Protein AF-A0A5B0RTU4-F1 (afdb_monomer)

pLDDT: mean 91.0, std 13.09, range [29.5, 98.81]

Radius of gyration: 16.54 Å; Cα contacts (8 Å, |Δi|>4): 493; chains: 1; bounding box: 49×39×42 Å

Mean predicted aligned error: 4.82 Å

Foldseek 3Di:
DPPPPPPQQQWAQAAFFAKDAQKDFDPVVCVVQVVQKDKDFQAALQSLGRTDRDDPPQGFFKKKFFFDLVCLQWQRDRGGMIMTGSDDDALQRMFGHALGMMMTGAPQQDHDGTSLAFARADRVFSAHFHAHSRRDTDGDDDPCVRRCHPVRVPDPPDDDDHHHDPWDGFDPLAHSHRASDDLPDWRNHPFGHPPGHPNDDDDTSVSGDGTPGGID

Organism: NCBI:txid56615

Solvent-accessible surface area (backbone atoms only — not comparable to full-atom values): 11807 Å² total; per-residue (Å²): 134,84,79,77,79,73,70,81,54,63,26,38,32,28,56,20,38,1,19,37,77,27,22,38,63,36,73,65,57,53,62,74,46,43,88,59,39,53,74,42,69,85,35,32,52,25,51,51,23,38,31,36,74,53,51,86,94,49,48,55,36,27,33,43,33,41,52,38,75,92,39,13,64,36,26,43,36,30,25,18,35,31,33,37,21,56,58,75,81,55,69,85,41,33,34,49,34,56,54,42,24,28,29,33,15,29,89,64,35,35,65,49,82,35,41,58,44,52,65,34,34,37,66,89,40,22,20,23,20,41,51,45,59,77,52,47,77,43,80,42,86,73,68,70,88,74,52,42,69,64,56,71,77,73,44,89,91,68,76,81,76,86,47,71,73,90,69,54,75,81,81,78,77,46,64,52,50,63,61,11,34,57,76,95,47,61,44,42,44,64,34,40,47,91,90,36,48,78,78,54,74,64,72,60,43,87,50,58,74,79,65,66,65,52,69,84

Structure (mmCIF, N/CA/C/O backbone):
data_AF-A0A5B0RTU4-F1
#
_entry.id   AF-A0A5B0RTU4-F1
#
loop_
_atom_site.group_PDB
_atom_site.id
_atom_site.type_symbol
_atom_site.label_atom_id
_atom_site.label_alt_id
_atom_site.label_comp_id
_atom_site.label_asym_id
_atom_site.label_entity_id
_atom_site.label_seq_id
_atom_site.pdbx_PDB_ins_code
_atom_site.Cartn_x
_atom_site.Cartn_y
_atom_site.Cartn_z
_atom_site.occupancy
_atom_site.B_iso_or_equiv
_atom_site.auth_seq_id
_atom_site.auth_comp_id
_atom_site.auth_asym_id
_atom_site.auth_atom_id
_atom_site.pdbx_PDB_model_num
ATOM 1 N N . MET A 1 1 ? 28.694 -10.909 0.695 1.00 33.28 1 MET A N 1
ATOM 2 C CA . MET A 1 1 ? 27.542 -11.803 0.925 1.00 33.28 1 MET A CA 1
ATOM 3 C C . MET A 1 1 ? 26.869 -11.335 2.202 1.00 33.28 1 MET A C 1
ATOM 5 O O . MET A 1 1 ? 27.297 -11.717 3.282 1.00 33.28 1 MET A O 1
ATOM 9 N N . ILE A 1 2 ? 25.941 -10.383 2.090 1.00 30.36 2 ILE A N 1
ATOM 10 C CA . ILE A 1 2 ? 25.173 -9.908 3.243 1.00 30.36 2 ILE A CA 1
ATOM 11 C C . ILE A 1 2 ? 24.081 -10.951 3.452 1.00 30.36 2 ILE A C 1
ATOM 13 O O . ILE A 1 2 ? 23.181 -11.085 2.629 1.00 30.36 2 ILE A O 1
ATOM 17 N N . LEU A 1 3 ? 24.239 -11.754 4.499 1.00 31.81 3 LEU A N 1
ATOM 18 C CA . LEU A 1 3 ? 23.191 -12.635 4.985 1.00 31.81 3 LEU A CA 1
ATOM 19 C C . LEU A 1 3 ? 22.103 -11.717 5.562 1.00 31.81 3 LEU A C 1
ATOM 21 O O . LEU A 1 3 ? 22.268 -11.164 6.648 1.00 31.81 3 LEU A O 1
ATOM 25 N N . LEU A 1 4 ? 21.030 -11.492 4.804 1.00 37.47 4 LEU A N 1
ATOM 26 C CA . LEU A 1 4 ? 19.795 -10.940 5.347 1.00 37.47 4 LEU A CA 1
ATOM 27 C C . LEU A 1 4 ? 19.262 -11.987 6.327 1.00 37.47 4 LEU A C 1
ATOM 29 O O . LEU A 1 4 ? 18.758 -13.030 5.918 1.00 37.47 4 LEU A O 1
ATOM 33 N N . CYS A 1 5 ? 19.448 -11.755 7.625 1.00 29.50 5 CYS A N 1
ATOM 34 C CA . CYS A 1 5 ? 18.727 -12.499 8.647 1.00 29.50 5 CYS A CA 1
ATOM 35 C C . CYS A 1 5 ? 17.240 -12.173 8.481 1.00 29.50 5 CYS A C 1
ATOM 37 O O . CYS A 1 5 ? 16.763 -11.164 8.998 1.00 29.50 5 CYS A O 1
ATOM 39 N N . SER A 1 6 ? 16.525 -13.013 7.734 1.00 34.06 6 SER A N 1
ATOM 40 C CA . SER A 1 6 ? 15.070 -13.033 7.698 1.00 34.06 6 SER A CA 1
ATOM 41 C C . SER A 1 6 ? 14.582 -13.368 9.104 1.00 34.06 6 SER A C 1
ATOM 43 O O . SER A 1 6 ? 14.481 -14.533 9.483 1.00 34.06 6 SER A O 1
ATOM 45 N N . ASN A 1 7 ? 14.287 -12.347 9.911 1.00 34.66 7 ASN A N 1
ATOM 46 C CA . ASN A 1 7 ? 13.232 -12.521 10.899 1.00 34.66 7 ASN A CA 1
ATOM 47 C C . ASN A 1 7 ? 12.037 -13.048 10.102 1.00 34.66 7 ASN A C 1
ATOM 49 O O . ASN A 1 7 ? 11.672 -12.405 9.119 1.00 34.66 7 ASN A O 1
ATOM 53 N N . LEU A 1 8 ? 11.503 -14.223 10.450 1.00 40.31 8 LEU A N 1
ATOM 54 C CA . LEU A 1 8 ? 10.256 -14.704 9.863 1.00 40.31 8 LEU A CA 1
ATOM 55 C C . LEU A 1 8 ? 9.196 -13.644 10.163 1.00 40.31 8 LEU A C 1
ATOM 57 O O . LEU A 1 8 ? 8.642 -13.586 11.261 1.00 40.31 8 LEU A O 1
ATOM 61 N N . VAL A 1 9 ? 8.982 -12.750 9.205 1.00 49.69 9 VAL A N 1
ATOM 62 C CA . VAL A 1 9 ? 7.799 -11.919 9.165 1.00 49.69 9 VAL A CA 1
ATOM 63 C C . VAL A 1 9 ? 6.698 -12.914 8.863 1.00 49.69 9 VAL A C 1
ATOM 65 O O . VAL A 1 9 ? 6.652 -13.487 7.781 1.00 49.69 9 VAL A O 1
ATOM 68 N N . ILE A 1 10 ? 5.873 -13.202 9.865 1.00 61.81 10 ILE A N 1
ATOM 69 C CA . ILE A 1 10 ? 4.627 -13.918 9.628 1.00 61.81 10 ILE A CA 1
ATOM 70 C C . ILE A 1 10 ? 3.762 -12.926 8.855 1.00 61.81 10 ILE A C 1
ATOM 72 O O . ILE A 1 10 ? 3.198 -12.004 9.442 1.00 61.81 10 ILE A O 1
ATOM 76 N N . ALA A 1 11 ? 3.785 -13.055 7.536 1.00 74.50 11 ALA A N 1
ATOM 77 C CA . ALA A 1 11 ? 2.952 -12.317 6.614 1.00 74.50 11 ALA A CA 1
ATOM 78 C C . ALA A 1 11 ? 1.985 -13.325 6.002 1.00 74.50 11 ALA A C 1
ATOM 80 O O . ALA A 1 11 ? 2.425 -14.301 5.402 1.00 74.50 11 ALA A O 1
ATOM 81 N N . ASN A 1 12 ? 0.684 -13.128 6.198 1.00 87.44 12 ASN A N 1
ATOM 82 C CA . ASN A 1 12 ? -0.325 -13.955 5.548 1.00 87.44 12 ASN A CA 1
ATOM 83 C C . ASN A 1 12 ? -0.765 -13.262 4.268 1.00 87.44 12 ASN A C 1
ATOM 85 O O . ASN A 1 12 ? -1.066 -12.068 4.289 1.00 87.44 12 ASN A O 1
ATOM 89 N N . TRP A 1 13 ? -0.830 -14.017 3.172 1.00 92.38 13 TRP A N 1
ATOM 90 C CA . TRP A 1 13 ? -1.350 -13.517 1.906 1.00 92.38 13 TRP A CA 1
ATOM 91 C C . TRP A 1 13 ? -2.872 -13.371 1.986 1.00 92.38 13 TRP A C 1
ATOM 93 O O . TRP A 1 13 ? -3.633 -14.274 1.637 1.00 92.38 13 TRP A O 1
ATOM 103 N N . ASP A 1 14 ? -3.293 -12.234 2.524 1.00 92.94 14 ASP A N 1
ATOM 104 C CA . ASP A 1 14 ? -4.675 -11.820 2.736 1.00 92.94 14 ASP A CA 1
ATOM 105 C C . ASP A 1 14 ? -4.772 -10.357 2.277 1.00 92.94 14 ASP A C 1
ATOM 107 O O . ASP A 1 14 ? -4.478 -9.444 3.057 1.00 92.94 14 ASP A O 1
ATOM 111 N N . PRO A 1 15 ? -5.077 -10.118 0.990 1.00 95.44 15 PRO A N 1
ATOM 112 C CA . PRO A 1 15 ? -5.084 -8.778 0.425 1.00 95.44 15 PRO A CA 1
ATOM 113 C C . PRO A 1 15 ? -6.104 -7.848 1.076 1.00 95.44 15 PRO A C 1
ATOM 115 O O . PRO A 1 15 ? -7.232 -8.237 1.391 1.00 95.44 15 PRO A O 1
ATOM 118 N N . ALA A 1 16 ? -5.735 -6.574 1.190 1.00 97.31 16 ALA A N 1
ATOM 119 C CA . ALA A 1 16 ? -6.625 -5.524 1.639 1.00 97.31 16 ALA A CA 1
ATOM 120 C C . ALA A 1 16 ? -7.889 -5.486 0.773 1.00 97.31 16 ALA A C 1
ATOM 122 O O . ALA A 1 16 ? -7.873 -5.503 -0.461 1.00 97.31 16 ALA A O 1
ATOM 123 N N . THR A 1 17 ? -9.021 -5.415 1.457 1.00 97.06 17 THR A N 1
ATOM 124 C CA . THR A 1 17 ? -10.344 -5.343 0.835 1.00 97.06 17 THR A CA 1
ATOM 125 C C . THR A 1 17 ? -10.702 -3.937 0.367 1.00 97.06 17 THR A C 1
ATOM 127 O O . THR A 1 17 ? -11.588 -3.792 -0.480 1.00 97.06 17 THR A O 1
ATOM 130 N N . GLY A 1 18 ? -10.015 -2.921 0.895 1.00 96.94 18 GLY A N 1
ATOM 131 C CA . GLY A 1 18 ? -10.135 -1.547 0.446 1.00 96.94 18 GLY A CA 1
ATOM 132 C C . GLY A 1 18 ? -8.873 -0.722 0.682 1.00 96.94 18 GLY A C 1
ATOM 133 O O . GLY A 1 18 ? -8.002 -1.101 1.465 1.00 96.94 18 GLY A O 1
ATOM 134 N N . HIS A 1 19 ? -8.783 0.419 0.006 1.00 97.69 19 HIS A N 1
ATOM 135 C CA . HIS A 1 19 ? -7.640 1.329 0.062 1.00 97.69 19 HIS A CA 1
ATOM 136 C C . HIS A 1 19 ? -8.070 2.796 0.021 1.00 97.69 19 HIS A C 1
ATOM 138 O O . HIS A 1 19 ? -9.144 3.142 -0.472 1.00 97.69 19 HIS A O 1
ATOM 144 N N . LEU A 1 20 ? -7.187 3.665 0.500 1.00 96.56 20 LEU A N 1
ATOM 145 C CA . LEU A 1 20 ? -7.191 5.099 0.253 1.00 96.56 20 LEU A CA 1
ATOM 146 C C . LEU A 1 20 ? -5.760 5.543 -0.023 1.00 96.56 20 LEU A C 1
ATOM 148 O O . LEU A 1 20 ? -4.914 5.549 0.871 1.00 96.56 20 LEU A O 1
ATOM 152 N N . HIS A 1 21 ? -5.479 5.903 -1.270 1.00 96.75 21 HIS A N 1
ATOM 153 C CA . HIS A 1 21 ? -4.205 6.525 -1.612 1.00 96.75 21 HIS A CA 1
ATOM 154 C C . HIS A 1 21 ? -4.158 7.948 -1.102 1.00 96.75 21 HIS A C 1
ATOM 156 O O . HIS A 1 21 ? -5.182 8.619 -1.139 1.00 96.75 21 HIS A O 1
ATOM 162 N N . ASP A 1 22 ? -2.971 8.417 -0.716 1.00 97.25 22 ASP A N 1
ATOM 163 C CA . ASP A 1 22 ? -2.733 9.826 -0.418 1.00 97.25 22 ASP A CA 1
ATOM 164 C C . ASP A 1 22 ? -3.499 10.305 0.822 1.00 97.25 22 ASP A C 1
ATOM 166 O O . ASP A 1 22 ? -3.769 11.494 0.974 1.00 97.25 22 ASP A O 1
ATOM 170 N N . TYR A 1 23 ? -3.841 9.371 1.715 1.00 97.50 23 TYR A N 1
ATOM 171 C CA . TYR A 1 23 ? -4.469 9.627 3.005 1.00 97.50 23 TYR A CA 1
ATOM 172 C C . TYR A 1 23 ? -3.805 8.821 4.113 1.00 97.50 23 TYR A C 1
ATOM 174 O O . TYR A 1 23 ? -3.384 7.673 3.928 1.00 97.50 23 TYR A O 1
ATOM 182 N N . ARG A 1 24 ? -3.837 9.401 5.309 1.00 97.94 24 ARG A N 1
ATOM 183 C CA . ARG A 1 24 ? -3.489 8.765 6.582 1.00 97.94 24 ARG A CA 1
ATOM 184 C C . ARG A 1 24 ? -4.425 9.257 7.685 1.00 97.94 24 ARG A C 1
ATOM 186 O O . ARG A 1 24 ? -5.023 10.318 7.525 1.00 97.94 24 ARG A O 1
ATOM 193 N N . PRO A 1 25 ? -4.544 8.548 8.815 1.00 98.00 25 PRO A N 1
ATOM 194 C CA . PRO A 1 25 ? -5.123 9.129 10.015 1.00 98.00 25 PRO A CA 1
ATOM 195 C C . PRO A 1 25 ? -4.269 10.297 10.515 1.00 98.00 25 PRO A C 1
ATOM 197 O O . PRO A 1 25 ? -3.059 10.336 10.280 1.00 98.00 25 PRO A O 1
ATOM 200 N N . SER A 1 26 ? -4.876 11.204 11.274 1.00 97.19 26 SER A N 1
ATOM 201 C CA . SER A 1 26 ? -4.169 12.321 11.894 1.00 97.19 26 SER A CA 1
ATOM 202 C C . SER A 1 26 ? -2.992 11.846 12.748 1.00 97.19 26 SER A C 1
ATOM 204 O O . SER A 1 26 ? -2.995 10.756 13.333 1.00 97.19 26 SER A O 1
ATOM 206 N N . GLN A 1 27 ? -1.977 12.702 12.889 1.00 96.12 27 GLN A N 1
ATOM 207 C CA . GLN A 1 27 ? -0.823 12.385 13.733 1.00 96.12 27 GLN A CA 1
ATOM 208 C C . GLN A 1 27 ? -1.222 12.067 15.184 1.00 96.12 27 GLN A C 1
ATOM 210 O O . GLN A 1 27 ? -0.591 11.219 15.817 1.00 96.12 27 GLN A O 1
ATOM 215 N N . ASN A 1 28 ? -2.270 12.715 15.701 1.00 97.56 28 ASN A N 1
ATOM 216 C CA . ASN A 1 28 ? -2.805 12.430 17.031 1.00 97.56 28 ASN A CA 1
ATOM 217 C C . ASN A 1 28 ? -3.362 11.007 17.103 1.00 97.56 28 ASN A C 1
ATOM 219 O O . ASN A 1 28 ? -2.941 10.251 17.975 1.00 97.56 28 ASN A O 1
ATOM 223 N N . TRP A 1 29 ? -4.201 10.615 16.138 1.00 97.81 29 TRP A N 1
ATOM 224 C CA . TRP A 1 29 ? -4.743 9.259 16.064 1.00 97.81 29 TRP A CA 1
ATOM 225 C C . TRP A 1 29 ? -3.623 8.214 16.016 1.00 97.81 29 TRP A C 1
ATOM 227 O O . TRP A 1 29 ? -3.618 7.265 16.798 1.00 97.81 29 TRP A O 1
ATOM 237 N N . MET A 1 30 ? -2.616 8.416 15.158 1.00 97.31 30 MET A N 1
ATOM 238 C CA . MET A 1 30 ? -1.491 7.480 15.042 1.00 97.31 30 MET A CA 1
ATOM 239 C C . MET A 1 30 ? -0.659 7.383 16.326 1.00 97.31 30 MET A C 1
ATOM 241 O O . MET A 1 30 ? -0.154 6.307 16.642 1.00 97.31 30 M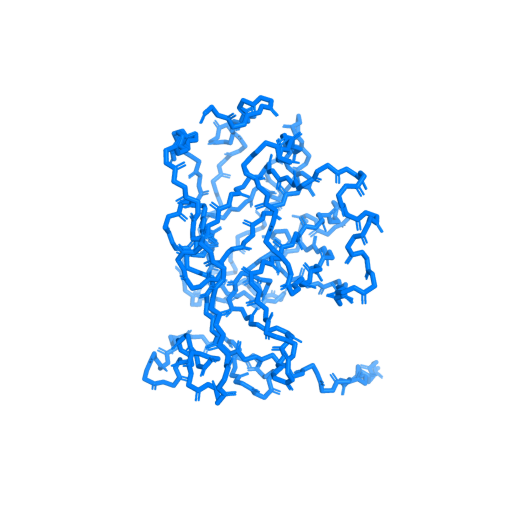ET A O 1
ATOM 245 N N . ASN A 1 31 ? -0.507 8.483 17.068 1.00 96.88 31 ASN A N 1
ATOM 246 C CA . ASN A 1 31 ? 0.199 8.479 18.348 1.00 96.88 31 ASN A CA 1
ATOM 247 C C . ASN A 1 31 ? -0.596 7.742 19.435 1.00 96.88 31 ASN A C 1
ATOM 249 O O . ASN A 1 31 ? -0.003 6.983 20.198 1.00 96.88 31 ASN A O 1
ATOM 253 N N . GLU A 1 32 ? -1.914 7.944 19.490 1.00 97.44 32 GLU A N 1
ATOM 254 C CA . GLU A 1 32 ? -2.814 7.287 20.447 1.00 97.44 32 GLU A CA 1
ATOM 255 C C . GLU A 1 32 ? -2.875 5.768 20.240 1.00 97.44 32 GLU A C 1
ATOM 257 O O . GLU A 1 32 ? -2.901 5.015 21.210 1.00 97.44 32 GLU A O 1
ATOM 262 N N . HIS A 1 33 ? -2.814 5.307 18.988 1.00 96.12 33 HIS A N 1
ATOM 263 C CA . HIS A 1 33 ? -2.927 3.886 18.633 1.00 96.12 33 HIS A CA 1
ATOM 264 C C . HIS A 1 33 ? -1.572 3.199 18.411 1.00 96.12 33 HIS A C 1
ATOM 266 O O . HIS A 1 33 ? -1.508 2.054 17.959 1.00 96.12 33 HIS A O 1
ATOM 272 N N . LYS A 1 34 ? -0.463 3.873 18.737 1.00 92.75 34 LYS A N 1
ATOM 273 C CA . LYS A 1 34 ? 0.895 3.366 18.502 1.00 92.75 34 LYS A CA 1
ATOM 274 C C . LYS A 1 34 ? 1.161 2.031 19.202 1.00 92.75 34 LYS A C 1
ATOM 276 O O . LYS A 1 34 ? 1.784 1.156 18.603 1.00 92.75 34 LYS A O 1
ATOM 281 N N . ASP A 1 35 ? 0.684 1.863 20.433 1.00 89.38 35 ASP A N 1
ATOM 282 C CA . ASP A 1 35 ? 0.916 0.650 21.232 1.00 89.38 35 ASP A CA 1
ATOM 283 C C . ASP A 1 35 ? 0.170 -0.578 20.677 1.00 89.38 35 ASP A C 1
ATOM 285 O O . ASP A 1 35 ? 0.618 -1.710 20.860 1.00 89.38 35 ASP A O 1
ATOM 289 N N . GLY A 1 36 ? -0.932 -0.353 19.951 1.00 86.75 36 GLY A N 1
ATOM 290 C CA . GLY A 1 36 ? -1.692 -1.376 19.223 1.00 86.75 36 GLY A CA 1
ATOM 291 C C . GLY A 1 36 ? -1.184 -1.633 17.800 1.00 86.75 36 GLY A C 1
ATOM 292 O O . GLY A 1 36 ? -1.805 -2.387 17.050 1.00 86.75 36 GLY A O 1
ATOM 293 N N . SER A 1 37 ? -0.064 -1.014 17.410 1.00 93.69 37 SER A N 1
ATOM 294 C CA . SER A 1 37 ? 0.469 -1.089 16.050 1.00 93.69 37 SER A CA 1
ATOM 295 C C . SER A 1 37 ? 1.770 -1.887 15.956 1.00 93.69 37 SER A C 1
ATOM 297 O O . SER A 1 37 ? 2.573 -1.929 16.892 1.00 93.69 37 SER A O 1
ATOM 299 N N . LYS A 1 38 ? 2.021 -2.501 14.795 1.00 96.19 38 LYS A N 1
ATOM 300 C CA . LYS A 1 38 ? 3.343 -3.041 14.437 1.00 96.19 38 LYS A CA 1
ATOM 301 C C . LYS A 1 38 ? 3.800 -2.482 13.104 1.00 96.19 38 LYS A C 1
ATOM 303 O O . LYS A 1 38 ? 3.093 -2.604 12.108 1.00 96.19 38 LYS A O 1
ATOM 308 N N . CYS A 1 39 ? 5.007 -1.926 13.092 1.00 96.06 39 CYS A N 1
ATOM 309 C CA . CYS A 1 39 ? 5.583 -1.285 11.918 1.00 96.06 39 CYS A CA 1
ATOM 310 C C . CYS A 1 39 ? 6.766 -2.070 11.344 1.00 96.06 39 CYS A C 1
ATOM 312 O O . CYS A 1 39 ? 7.624 -2.553 12.084 1.00 96.06 39 CYS A O 1
ATOM 314 N N . TYR A 1 40 ? 6.836 -2.122 10.017 1.00 95.19 40 TYR A N 1
ATOM 315 C CA . TYR A 1 40 ? 7.845 -2.825 9.227 1.00 95.19 40 TYR A CA 1
ATOM 316 C C . TYR A 1 40 ? 8.387 -1.869 8.168 1.00 95.19 40 TYR A C 1
ATOM 318 O O . TYR A 1 40 ? 7.609 -1.197 7.498 1.00 95.19 40 TYR A O 1
ATOM 326 N N . LYS A 1 41 ? 9.711 -1.775 8.044 1.00 96.56 41 LYS A N 1
ATOM 327 C CA . LYS A 1 41 ? 10.401 -0.842 7.138 1.00 96.56 41 LYS A CA 1
ATOM 328 C C . LYS A 1 41 ? 10.945 -1.560 5.909 1.00 96.56 41 LYS A C 1
ATOM 330 O O . LYS A 1 41 ? 11.134 -2.772 5.969 1.00 96.56 41 LYS A O 1
ATOM 335 N N . ALA A 1 42 ? 11.288 -0.788 4.878 1.00 95.88 42 ALA A N 1
ATOM 336 C CA . ALA A 1 42 ? 11.822 -1.284 3.608 1.00 95.88 42 ALA A CA 1
ATOM 337 C C . ALA A 1 42 ? 10.873 -2.289 2.930 1.00 95.88 42 ALA A C 1
ATOM 339 O O . ALA A 1 42 ? 11.300 -3.284 2.355 1.00 95.88 42 ALA A O 1
ATOM 340 N N . ILE A 1 43 ? 9.573 -2.017 3.048 1.00 95.81 43 ILE A N 1
ATOM 341 C CA . ILE A 1 43 ? 8.478 -2.825 2.512 1.00 95.81 43 ILE A CA 1
ATOM 342 C C . ILE A 1 43 ? 7.902 -2.100 1.295 1.00 95.81 43 ILE A C 1
ATOM 344 O O . ILE A 1 43 ? 7.792 -0.874 1.328 1.00 95.81 43 ILE A O 1
ATOM 348 N N . GLN A 1 44 ? 7.508 -2.827 0.248 1.00 98.06 44 GLN A N 1
ATOM 349 C CA . GLN A 1 44 ? 6.774 -2.230 -0.876 1.00 98.06 44 GLN A CA 1
ATOM 350 C C . GLN A 1 44 ? 5.358 -1.844 -0.454 1.00 98.06 44 GLN A C 1
ATOM 352 O O . GLN A 1 44 ? 4.714 -2.562 0.313 1.00 98.06 44 GLN A O 1
ATOM 357 N N . VAL A 1 45 ? 4.798 -0.787 -1.036 1.00 98.50 45 VAL A N 1
ATOM 358 C CA . VAL A 1 45 ? 3.383 -0.454 -0.820 1.00 98.50 45 VAL A CA 1
ATOM 359 C C . VAL A 1 45 ? 2.468 -1.624 -1.205 1.00 98.50 45 VAL A C 1
ATOM 361 O O . VAL A 1 45 ? 1.501 -1.914 -0.503 1.00 98.50 45 VAL A O 1
ATOM 364 N N . ALA A 1 46 ? 2.833 -2.363 -2.260 1.00 97.88 46 ALA A N 1
ATOM 365 C CA . ALA A 1 46 ? 2.154 -3.584 -2.675 1.00 97.88 46 ALA A CA 1
ATOM 366 C C . ALA A 1 46 ? 2.221 -4.662 -1.585 1.00 97.88 46 ALA A C 1
ATOM 368 O O . ALA A 1 46 ? 1.203 -5.238 -1.233 1.00 97.88 46 ALA A O 1
ATOM 369 N N . GLU A 1 47 ? 3.381 -4.892 -0.973 1.00 96.75 47 GLU A N 1
ATOM 370 C CA . GLU A 1 47 ? 3.520 -5.869 0.115 1.00 96.75 47 GLU A CA 1
ATOM 371 C C . GLU A 1 47 ? 2.749 -5.443 1.381 1.00 96.75 47 GLU A C 1
ATOM 373 O O . GLU A 1 47 ? 2.241 -6.285 2.117 1.00 96.75 47 GLU A O 1
ATOM 378 N N . CYS A 1 48 ? 2.610 -4.139 1.643 1.00 97.62 48 CYS A N 1
ATOM 379 C CA . CYS A 1 48 ? 1.753 -3.642 2.725 1.00 97.62 48 CYS A CA 1
ATOM 380 C C . CYS A 1 48 ? 0.263 -3.896 2.448 1.00 97.62 48 CYS A C 1
ATOM 382 O O . CYS A 1 48 ? -0.479 -4.246 3.360 1.00 97.62 48 CYS A O 1
ATOM 384 N N . ALA A 1 49 ? -0.166 -3.741 1.194 1.00 97.75 49 ALA A N 1
ATOM 385 C CA . ALA A 1 49 ? -1.555 -3.918 0.784 1.00 97.75 49 ALA A CA 1
ATOM 386 C C . ALA A 1 49 ? -1.960 -5.388 0.595 1.00 97.75 49 ALA A C 1
ATOM 388 O O . ALA A 1 49 ? -3.128 -5.720 0.759 1.00 97.75 49 ALA A O 1
ATOM 389 N N . GLN A 1 50 ? -1.033 -6.268 0.208 1.00 95.69 50 GLN A N 1
ATOM 390 C CA . GLN A 1 50 ? -1.340 -7.660 -0.146 1.00 95.69 50 GLN A CA 1
ATOM 391 C C . GLN A 1 50 ? -1.288 -8.620 1.051 1.00 95.69 50 GLN A C 1
ATOM 393 O O . GLN A 1 50 ? -1.850 -9.711 0.966 1.00 95.69 50 GLN A O 1
ATOM 398 N N . ASN A 1 51 ? -0.638 -8.222 2.152 1.00 94.44 51 ASN A N 1
ATOM 399 C CA . ASN A 1 51 ? -0.375 -9.107 3.284 1.00 94.44 51 ASN A CA 1
ATOM 400 C C . ASN A 1 51 ? -0.873 -8.530 4.617 1.00 94.44 51 ASN A C 1
ATOM 402 O O . ASN A 1 51 ? -0.724 -7.337 4.897 1.00 94.44 51 ASN A O 1
ATOM 406 N N . THR A 1 52 ? -1.367 -9.399 5.500 1.00 92.69 52 THR A N 1
ATOM 407 C CA . THR A 1 52 ? -1.555 -9.071 6.921 1.00 92.69 52 THR A CA 1
ATOM 408 C C . THR A 1 52 ? -0.311 -9.424 7.729 1.00 92.69 52 THR A C 1
ATOM 410 O O . THR A 1 52 ? 0.399 -10.381 7.426 1.00 92.69 52 THR A O 1
ATOM 413 N N . ARG A 1 53 ? -0.021 -8.625 8.763 1.00 89.88 53 ARG A N 1
ATOM 414 C CA . ARG A 1 53 ? 1.176 -8.752 9.624 1.00 89.88 53 ARG A CA 1
ATOM 415 C C . ARG A 1 53 ? 0.845 -8.938 11.101 1.00 89.88 53 ARG A C 1
ATOM 417 O O . ARG A 1 53 ? 1.737 -9.130 11.933 1.00 89.88 53 ARG A O 1
ATOM 424 N N . LEU A 1 54 ? -0.434 -8.830 11.441 1.00 91.06 54 LEU A N 1
ATOM 425 C CA . LEU A 1 54 ? -0.951 -9.155 12.761 1.00 91.06 54 LEU A CA 1
ATOM 426 C C . LEU A 1 54 ? -1.735 -10.468 12.690 1.00 91.06 54 LEU A C 1
ATOM 428 O O . LEU A 1 54 ? -2.125 -10.912 11.616 1.00 91.06 54 LEU A O 1
ATOM 432 N N . ALA A 1 55 ? -1.916 -11.103 13.842 1.00 85.81 55 ALA A N 1
ATOM 433 C CA . ALA A 1 55 ? -2.578 -12.394 13.973 1.00 85.81 55 ALA A CA 1
ATOM 434 C C . ALA A 1 55 ? -3.292 -12.466 15.326 1.00 85.81 55 ALA A C 1
ATOM 436 O O . ALA A 1 55 ? -2.976 -11.697 16.244 1.00 85.81 55 ALA A O 1
ATOM 437 N N . TYR A 1 56 ? -4.213 -13.423 15.476 1.00 84.69 56 TYR A N 1
ATOM 438 C CA . TYR A 1 56 ? -4.957 -13.637 16.722 1.00 84.69 56 TYR A CA 1
ATOM 439 C C . TYR A 1 56 ? -4.050 -13.624 17.971 1.00 84.69 56 TYR A C 1
ATOM 441 O O . TYR A 1 56 ? -2.997 -14.269 17.970 1.00 84.69 56 TYR A O 1
ATOM 449 N N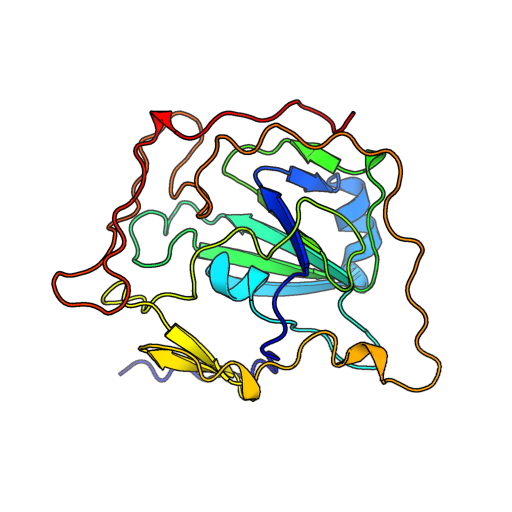 . PRO A 1 57 ? -4.450 -12.951 19.068 1.00 86.75 57 PRO A N 1
ATOM 450 C CA . PRO A 1 57 ? -5.729 -12.258 19.285 1.00 86.75 57 PRO A CA 1
ATOM 451 C C . PRO A 1 57 ? -5.806 -10.834 18.710 1.00 86.75 57 PRO A C 1
ATOM 453 O O . PRO A 1 57 ? -6.842 -10.189 18.824 1.00 86.75 57 PRO A O 1
ATOM 456 N N . ASN A 1 58 ? -4.734 -10.347 18.091 1.00 89.31 58 ASN A N 1
ATOM 457 C CA . ASN A 1 58 ? -4.595 -8.978 17.604 1.00 89.31 58 ASN A CA 1
ATOM 458 C C . ASN A 1 58 ? -4.811 -8.957 16.087 1.00 89.31 58 ASN A C 1
ATOM 460 O O . ASN A 1 58 ? -3.849 -8.990 15.329 1.00 89.31 58 ASN A O 1
ATOM 464 N N . VAL A 1 59 ? -6.065 -8.984 15.641 1.00 90.94 59 VAL A N 1
ATOM 465 C CA . VAL A 1 59 ? -6.400 -9.031 14.207 1.00 90.94 59 VAL A CA 1
ATOM 466 C C . VAL A 1 59 ? -6.126 -7.683 13.539 1.00 90.94 59 VAL A C 1
ATOM 468 O O . VAL A 1 59 ? -6.452 -6.639 14.100 1.00 90.94 59 VAL A O 1
ATOM 471 N N . GLN A 1 60 ? -5.538 -7.705 12.341 1.00 94.62 60 GLN A N 1
ATOM 472 C CA . GLN A 1 60 ? -5.292 -6.503 11.546 1.00 94.62 60 GLN A CA 1
ATOM 473 C C . GLN A 1 60 ? -6.591 -6.005 10.917 1.00 94.62 60 GLN A C 1
ATOM 475 O O . GLN A 1 60 ? -7.224 -6.716 10.147 1.00 94.62 60 GLN A O 1
ATOM 480 N N . LEU A 1 61 ? -6.960 -4.758 11.199 1.00 95.44 61 LEU A N 1
ATOM 481 C CA . LEU A 1 61 ? -8.130 -4.118 10.584 1.00 95.44 61 LEU A CA 1
ATOM 482 C C . LEU A 1 61 ? -7.728 -3.083 9.536 1.00 95.44 61 LEU A C 1
ATOM 484 O O . LEU A 1 61 ? -8.460 -2.819 8.580 1.00 95.44 61 LEU A O 1
ATOM 488 N N . PHE A 1 62 ? -6.557 -2.490 9.742 1.00 97.81 62 PHE A N 1
ATOM 489 C CA . PHE A 1 62 ? -6.112 -1.295 9.058 1.00 97.81 62 PHE A CA 1
ATOM 490 C C . PHE A 1 62 ? -4.585 -1.268 8.966 1.00 97.81 62 PHE A C 1
ATOM 492 O O . PHE A 1 62 ? -3.895 -1.797 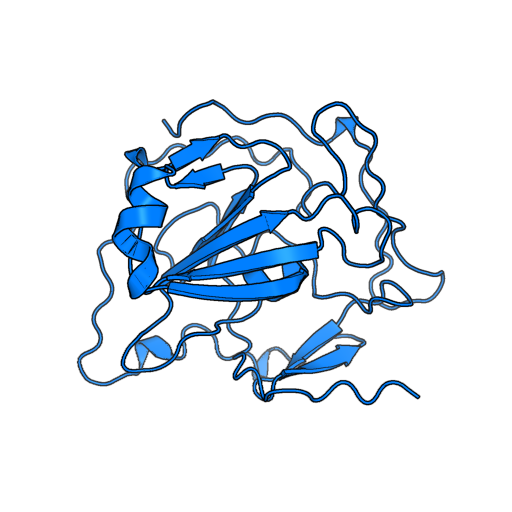9.842 1.00 97.81 62 PHE A O 1
ATOM 499 N N . ALA A 1 63 ? -4.050 -0.628 7.931 1.00 98.44 63 ALA A N 1
ATOM 500 C CA . ALA A 1 63 ? -2.634 -0.311 7.843 1.00 98.44 63 ALA A CA 1
ATOM 501 C C . ALA A 1 63 ? -2.403 1.072 7.231 1.00 98.44 63 ALA A C 1
ATOM 503 O O . ALA A 1 63 ? -3.115 1.479 6.314 1.00 98.44 63 ALA A O 1
ATOM 504 N N . THR A 1 64 ? -1.363 1.758 7.704 1.00 98.69 64 THR A N 1
ATOM 505 C CA . THR A 1 64 ? -0.777 2.917 7.023 1.00 98.69 64 THR A CA 1
ATOM 506 C C . THR A 1 64 ? 0.522 2.516 6.345 1.00 98.69 64 THR A C 1
ATOM 508 O O . THR A 1 64 ? 1.251 1.641 6.814 1.00 98.69 64 THR A O 1
ATOM 511 N N . PHE A 1 65 ? 0.832 3.191 5.249 1.00 98.81 65 PHE A N 1
ATOM 512 C CA . PHE A 1 65 ? 2.101 3.096 4.558 1.00 98.81 65 PHE A CA 1
ATOM 513 C C . PHE A 1 65 ? 2.695 4.489 4.428 1.00 98.81 65 PHE A C 1
ATOM 515 O O . PHE A 1 65 ? 2.116 5.320 3.743 1.00 98.81 65 PHE A O 1
ATOM 522 N N . ASN A 1 66 ? 3.822 4.734 5.092 1.00 98.69 66 ASN A N 1
ATOM 523 C CA . ASN A 1 66 ? 4.606 5.960 4.970 1.00 98.69 66 ASN A CA 1
ATOM 524 C C . ASN A 1 66 ? 5.712 5.747 3.936 1.00 98.69 66 ASN A C 1
ATOM 526 O O . ASN A 1 66 ? 6.558 4.872 4.140 1.00 98.69 66 ASN A O 1
ATOM 530 N N . VAL A 1 67 ? 5.714 6.532 2.867 1.00 98.75 67 VAL A N 1
ATOM 531 C CA . VAL A 1 67 ? 6.654 6.413 1.751 1.00 98.75 67 VAL A CA 1
ATOM 532 C C . VAL A 1 67 ? 8.053 6.891 2.156 1.00 98.75 67 VAL A C 1
ATOM 534 O O . VAL A 1 67 ? 8.226 7.932 2.788 1.00 98.75 67 VAL A O 1
ATOM 537 N N . ASP A 1 68 ? 9.071 6.124 1.771 1.00 98.44 68 ASP A N 1
ATOM 538 C CA . ASP A 1 68 ? 10.471 6.540 1.792 1.00 98.44 68 ASP A CA 1
ATOM 539 C C . ASP A 1 68 ? 10.902 6.939 0.376 1.00 98.44 68 ASP A C 1
ATOM 541 O O . ASP A 1 68 ? 11.257 6.104 -0.456 1.00 98.44 68 ASP A O 1
ATOM 545 N N . HIS A 1 69 ? 10.892 8.244 0.111 1.00 98.00 69 HIS A N 1
ATOM 546 C CA . HIS A 1 69 ? 11.245 8.794 -1.199 1.00 98.00 69 HIS A CA 1
ATOM 547 C C . HIS A 1 69 ? 12.718 8.601 -1.593 1.00 98.00 69 HIS A C 1
ATOM 549 O O . HIS A 1 69 ? 13.095 8.906 -2.724 1.00 98.00 69 HIS A O 1
ATOM 555 N N . SER A 1 70 ? 13.580 8.104 -0.695 1.00 97.69 70 SER A N 1
ATOM 556 C CA . SER A 1 70 ? 14.948 7.735 -1.083 1.00 97.69 70 SER A CA 1
ATOM 557 C C . SER A 1 70 ? 15.000 6.497 -1.987 1.00 97.69 70 SER A C 1
ATOM 559 O O . SER A 1 70 ? 15.997 6.310 -2.688 1.00 97.69 70 SER A O 1
ATOM 561 N N . ASP A 1 71 ? 13.905 5.731 -2.037 1.00 96.38 71 ASP A N 1
ATOM 562 C CA . ASP A 1 71 ? 13.784 4.474 -2.772 1.00 96.38 71 ASP A CA 1
ATOM 563 C C . ASP A 1 71 ? 12.811 4.551 -3.977 1.00 96.38 71 ASP A C 1
ATOM 565 O O . ASP A 1 71 ? 12.425 3.529 -4.551 1.00 96.38 71 ASP A O 1
ATOM 569 N N . ASP A 1 72 ? 12.412 5.755 -4.403 1.00 97.62 72 ASP A N 1
ATOM 570 C CA . ASP A 1 72 ? 11.424 5.952 -5.480 1.00 97.62 72 ASP A CA 1
ATOM 571 C C . ASP A 1 72 ? 11.868 5.417 -6.855 1.00 97.62 72 ASP A C 1
ATOM 573 O O . ASP A 1 72 ? 11.042 5.224 -7.742 1.00 97.62 72 ASP A O 1
ATOM 577 N N . ASN A 1 73 ? 13.163 5.170 -7.057 1.00 96.88 73 ASN A N 1
ATOM 578 C CA . ASN A 1 73 ? 13.715 4.668 -8.317 1.00 96.88 73 ASN A CA 1
ATOM 579 C C . ASN A 1 73 ? 13.957 3.147 -8.335 1.00 96.88 73 ASN A C 1
ATOM 581 O O . ASN A 1 73 ? 14.548 2.641 -9.293 1.00 96.88 73 ASN A O 1
ATOM 585 N N . TYR A 1 74 ? 13.540 2.412 -7.299 1.00 97.31 74 TYR A N 1
ATOM 586 C CA . TYR A 1 74 ? 13.633 0.950 -7.273 1.00 97.31 74 TYR A CA 1
ATOM 587 C C . TYR A 1 74 ? 12.408 0.286 -7.896 1.00 97.31 74 TYR A C 1
ATOM 589 O O . TYR A 1 74 ? 11.283 0.772 -7.809 1.00 97.31 74 TYR A O 1
ATOM 597 N N . HIS A 1 75 ? 12.607 -0.896 -8.479 1.00 97.69 75 HIS A N 1
ATOM 598 C CA . HIS A 1 75 ? 11.501 -1.707 -8.975 1.00 97.69 75 HIS A CA 1
ATOM 599 C C . HIS A 1 75 ? 10.534 -2.080 -7.841 1.00 97.69 75 HIS A C 1
ATOM 601 O O . HIS A 1 75 ? 10.962 -2.530 -6.775 1.00 97.69 75 HIS A O 1
ATOM 607 N N . GLY A 1 76 ? 9.231 -1.927 -8.083 1.00 96.88 76 GLY A N 1
ATOM 608 C CA . GLY A 1 76 ? 8.194 -2.203 -7.081 1.00 96.88 76 GLY A CA 1
ATOM 609 C C . GLY A 1 76 ? 7.954 -1.080 -6.076 1.00 96.88 76 GLY A C 1
ATOM 610 O O . GLY A 1 76 ? 7.220 -1.283 -5.111 1.00 96.88 76 GLY A O 1
ATOM 611 N N . CYS A 1 77 ? 8.565 0.087 -6.284 1.00 97.94 77 CYS A N 1
ATOM 612 C CA . CYS A 1 77 ? 8.273 1.286 -5.513 1.00 97.94 77 CYS A CA 1
ATOM 613 C C . CYS A 1 77 ? 6.763 1.625 -5.537 1.00 97.94 77 CYS A C 1
ATOM 615 O O . CYS A 1 77 ? 6.038 1.183 -6.436 1.00 97.94 77 CYS A O 1
ATOM 617 N N . PRO A 1 78 ? 6.266 2.448 -4.599 1.00 98.38 78 PRO A N 1
ATOM 618 C CA . PRO A 1 78 ? 6.981 3.009 -3.450 1.00 98.38 78 PRO A CA 1
ATOM 619 C C . PRO A 1 78 ? 7.434 1.974 -2.413 1.00 98.38 78 PRO A C 1
ATOM 621 O O . PRO A 1 78 ? 6.722 1.006 -2.135 1.00 98.38 78 PRO A O 1
ATOM 624 N N . TYR A 1 79 ? 8.601 2.215 -1.811 1.00 98.62 79 TYR A N 1
ATOM 625 C CA . TYR A 1 79 ? 9.058 1.538 -0.594 1.00 98.62 79 TYR A CA 1
ATOM 626 C C . TYR A 1 79 ? 8.840 2.442 0.613 1.00 98.62 79 TYR A C 1
ATOM 628 O O . TYR A 1 79 ? 8.685 3.654 0.478 1.00 98.62 79 TYR A O 1
ATOM 636 N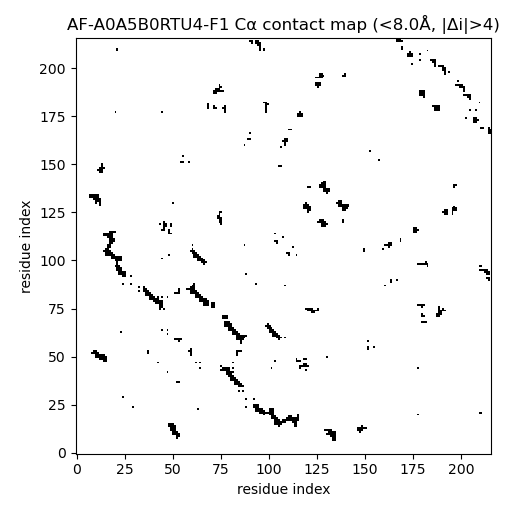 N . GLY A 1 80 ? 8.777 1.854 1.805 1.00 98.50 80 GLY A N 1
ATOM 637 C CA . GLY A 1 80 ? 8.499 2.640 2.993 1.00 98.50 80 GLY A CA 1
ATOM 638 C C . GLY A 1 80 ? 8.282 1.834 4.260 1.00 98.50 80 GLY A C 1
ATOM 639 O O . GLY A 1 80 ? 8.792 0.722 4.436 1.00 98.50 80 GLY A O 1
ATOM 640 N N . THR A 1 81 ? 7.538 2.445 5.179 1.00 98.44 81 THR A N 1
ATOM 641 C CA . THR A 1 81 ? 7.146 1.856 6.458 1.00 98.44 81 THR A CA 1
ATOM 642 C C . THR A 1 81 ? 5.665 1.502 6.445 1.00 98.44 81 THR A C 1
ATOM 644 O O . THR A 1 81 ? 4.822 2.391 6.408 1.00 98.44 81 THR A O 1
ATOM 647 N N . CYS A 1 82 ? 5.354 0.213 6.548 1.00 98.25 82 CYS A N 1
ATOM 648 C CA . CYS A 1 82 ? 4.000 -0.301 6.733 1.00 98.25 82 CYS A CA 1
ATOM 649 C C . CYS A 1 82 ? 3.717 -0.472 8.229 1.00 98.25 82 CYS A C 1
ATOM 651 O O . CYS A 1 82 ? 4.406 -1.255 8.886 1.00 98.25 82 CYS A O 1
ATOM 653 N N . CYS A 1 83 ? 2.726 0.227 8.773 1.00 98.00 83 CYS A N 1
ATOM 654 C CA . CYS A 1 83 ? 2.260 0.064 10.148 1.00 98.00 83 CYS A CA 1
ATOM 655 C C . CYS A 1 83 ? 0.866 -0.561 10.142 1.00 98.00 83 CYS A C 1
ATOM 657 O O . CYS A 1 83 ? -0.074 0.039 9.636 1.00 98.00 83 CYS A O 1
ATOM 659 N N . ALA A 1 84 ? 0.737 -1.760 10.707 1.00 97.62 84 ALA A N 1
ATOM 660 C CA . ALA A 1 84 ? -0.531 -2.461 10.862 1.00 97.62 84 ALA A CA 1
ATOM 661 C C . ALA A 1 84 ? -1.154 -2.160 12.228 1.00 97.62 84 ALA A C 1
ATOM 663 O O . ALA A 1 84 ? -0.432 -2.125 13.225 1.00 97.62 84 ALA A O 1
ATOM 664 N N . TYR A 1 85 ? -2.476 -2.002 12.273 1.00 97.25 85 TYR A N 1
ATOM 665 C CA . TYR A 1 85 ? -3.249 -1.619 13.454 1.00 97.25 85 TYR A CA 1
ATOM 666 C C . TYR A 1 85 ? -4.380 -2.615 13.725 1.00 97.25 85 TYR A C 1
ATOM 668 O O . TYR A 1 85 ? -5.001 -3.154 12.802 1.00 97.25 85 TYR A O 1
ATOM 676 N N . THR A 1 86 ? -4.670 -2.814 15.012 1.00 94.88 86 THR A N 1
ATOM 677 C CA . THR A 1 86 ? -5.844 -3.556 15.499 1.00 94.88 86 THR A CA 1
ATOM 678 C C . THR A 1 86 ? -7.105 -2.706 15.609 1.00 94.88 86 THR A C 1
ATOM 680 O O . THR A 1 86 ? -8.176 -3.236 15.891 1.00 94.88 86 THR A O 1
ATOM 683 N N . ASP A 1 87 ? -6.979 -1.399 15.391 1.00 95.50 87 ASP A N 1
ATOM 684 C CA . ASP A 1 87 ? -8.052 -0.417 15.486 1.00 95.50 87 ASP A CA 1
ATOM 685 C C . ASP A 1 87 ? -8.322 0.214 14.120 1.00 95.50 87 ASP A C 1
ATOM 687 O O . ASP A 1 87 ? -7.425 0.350 13.283 1.00 95.50 87 ASP A O 1
ATOM 691 N N . LEU A 1 88 ? -9.578 0.597 13.899 1.00 95.94 88 LEU A N 1
ATOM 692 C CA . LEU A 1 88 ? -10.039 1.223 12.665 1.00 95.94 88 LEU A CA 1
ATOM 693 C C . LEU A 1 88 ? -10.207 2.737 12.899 1.00 95.94 88 LEU A C 1
ATOM 695 O O . LEU A 1 88 ? -10.997 3.108 13.772 1.00 95.94 88 LEU A O 1
ATOM 699 N N . PRO A 1 89 ? -9.527 3.618 12.141 1.00 96.81 89 PRO A N 1
ATOM 700 C CA . PRO A 1 89 ? -9.797 5.055 12.196 1.00 96.81 89 PRO A CA 1
ATOM 701 C C . PRO A 1 89 ? -11.221 5.358 11.724 1.00 96.81 89 PRO A C 1
ATOM 703 O O . PRO A 1 89 ? -11.798 4.602 10.944 1.00 96.81 89 PRO A O 1
ATOM 706 N N . SER A 1 90 ? -11.803 6.469 12.165 1.00 95.56 90 SER A N 1
ATOM 707 C CA . SER A 1 90 ? -13.033 6.995 11.569 1.00 95.56 90 SER A CA 1
ATOM 708 C C . SER A 1 90 ? -12.721 7.761 10.274 1.00 95.56 90 SER A C 1
ATOM 710 O O . SER A 1 90 ? -11.598 8.242 10.104 1.00 95.56 90 SER A O 1
ATOM 712 N N . PRO A 1 91 ? -13.698 7.958 9.369 1.00 95.69 91 PRO A N 1
ATOM 713 C CA . PRO A 1 91 ? -13.491 8.791 8.182 1.00 95.69 91 PRO A CA 1
ATOM 714 C C . PRO A 1 91 ? -12.993 10.207 8.516 1.00 95.69 91 PRO A C 1
ATOM 716 O O . PRO A 1 91 ? -12.148 10.743 7.806 1.00 95.69 91 PRO A O 1
ATOM 719 N N . SER A 1 92 ? -13.465 10.791 9.625 1.00 94.69 92 SER A N 1
ATOM 720 C CA . SER A 1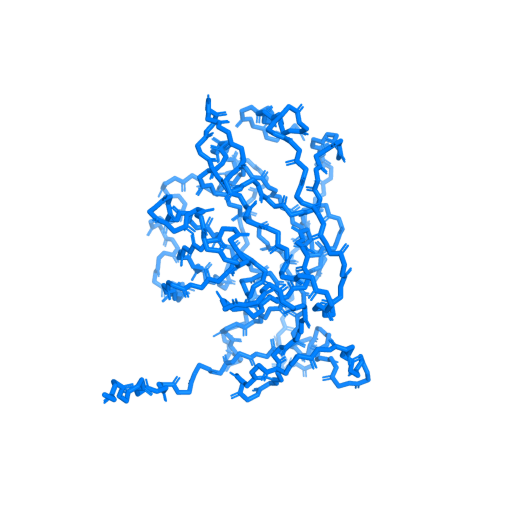 92 ? -13.053 12.122 10.093 1.00 94.69 92 SER A CA 1
ATOM 721 C C . SER A 1 92 ? -11.633 12.185 10.653 1.00 94.69 92 SER A C 1
ATOM 723 O O . SER A 1 92 ? -11.094 13.280 10.786 1.00 94.69 92 SER A O 1
ATOM 725 N N . ASP A 1 93 ? -11.024 11.041 10.975 1.00 96.00 93 ASP A N 1
ATOM 726 C CA . ASP A 1 93 ? -9.622 10.999 11.391 1.00 96.00 93 ASP A CA 1
ATOM 727 C C . ASP A 1 93 ? -8.673 11.121 10.198 1.00 96.00 93 ASP A C 1
ATOM 729 O O . ASP A 1 93 ? -7.486 11.364 10.405 1.00 96.00 93 ASP A O 1
ATOM 733 N N . MET A 1 94 ? -9.164 10.939 8.967 1.00 97.25 94 MET A N 1
ATOM 734 C CA . MET A 1 94 ? -8.332 10.902 7.770 1.00 97.25 94 MET A CA 1
ATOM 735 C C . MET A 1 94 ? -8.000 12.304 7.253 1.00 97.25 94 MET A C 1
ATOM 737 O O . MET A 1 94 ? -8.870 13.159 7.063 1.00 97.25 94 MET A O 1
ATOM 741 N N . GLU A 1 95 ? -6.727 12.505 6.942 1.00 96.94 95 GLU A N 1
ATOM 742 C CA . GLU A 1 95 ? -6.180 13.707 6.326 1.00 96.94 95 GLU A CA 1
ATOM 743 C C . GLU A 1 95 ? -5.402 13.347 5.062 1.00 96.94 95 GLU A C 1
ATOM 745 O O . GLU A 1 95 ? -4.760 12.293 4.988 1.00 96.94 95 GLU A O 1
ATOM 750 N N . ALA A 1 96 ? -5.493 14.213 4.053 1.00 96.56 96 ALA A N 1
ATOM 751 C CA . ALA A 1 96 ? -4.721 14.063 2.830 1.00 96.56 96 ALA A CA 1
ATOM 752 C C . ALA A 1 96 ? -3.226 14.264 3.100 1.00 96.56 96 ALA A C 1
ATOM 754 O O . ALA A 1 96 ? -2.825 15.245 3.726 1.00 96.56 96 ALA A O 1
ATOM 755 N N . ASP A 1 97 ? -2.409 13.374 2.552 1.00 97.19 97 ASP A N 1
ATOM 756 C CA . ASP A 1 97 ? -0.954 13.465 2.557 1.00 97.19 97 ASP A CA 1
ATOM 757 C C . ASP A 1 97 ? -0.414 12.912 1.230 1.00 97.19 97 ASP A C 1
ATOM 759 O O . ASP A 1 97 ? -0.012 11.751 1.101 1.00 97.19 97 ASP A O 1
ATOM 763 N N . PHE A 1 98 ? -0.525 13.760 0.202 1.00 96.75 98 PHE A N 1
ATOM 764 C CA . PHE A 1 98 ? -0.282 13.404 -1.193 1.00 96.75 98 PHE A CA 1
ATOM 765 C C . PHE A 1 98 ? 1.140 12.890 -1.405 1.00 96.75 98 PHE A C 1
ATOM 767 O O . PHE A 1 98 ? 2.096 13.547 -1.004 1.00 96.75 98 PHE A O 1
ATOM 774 N N . THR A 1 99 ? 1.248 11.721 -2.040 1.00 97.00 99 THR A N 1
ATOM 775 C CA . THR A 1 99 ? 2.471 10.957 -2.333 1.00 97.00 99 THR A CA 1
ATOM 776 C C . THR A 1 99 ? 3.262 10.438 -1.136 1.00 97.00 99 THR A C 1
ATOM 778 O O . THR A 1 99 ? 4.168 9.641 -1.344 1.00 97.00 99 THR A O 1
ATOM 781 N N . ASN A 1 100 ? 2.951 10.854 0.095 1.00 98.38 100 ASN A N 1
ATOM 782 C CA . ASN A 1 100 ? 3.734 10.466 1.270 1.00 98.38 100 ASN A CA 1
ATOM 783 C C . ASN A 1 100 ? 3.075 9.336 2.066 1.00 98.38 100 ASN A C 1
ATOM 785 O O . ASN A 1 100 ? 3.777 8.592 2.749 1.00 98.38 100 ASN A O 1
ATOM 789 N N . TYR A 1 101 ? 1.744 9.203 2.011 1.00 98.50 101 TYR A N 1
ATOM 790 C CA . TYR A 1 101 ? 1.035 8.150 2.735 1.00 98.50 101 TYR A CA 1
ATOM 791 C C . TYR A 1 101 ? -0.062 7.465 1.932 1.00 98.50 101 TYR A C 1
ATOM 793 O O . TYR A 1 101 ? -0.787 8.081 1.157 1.00 98.50 101 TYR A O 1
ATOM 801 N N . HIS A 1 102 ? -0.258 6.181 2.220 1.00 98.38 102 HIS A N 1
ATOM 802 C CA . HIS A 1 102 ? -1.400 5.404 1.748 1.00 98.38 102 HIS A CA 1
ATOM 803 C C . HIS A 1 102 ? -1.990 4.587 2.897 1.00 98.38 102 HIS A C 1
ATOM 805 O O . HIS A 1 102 ? -1.307 4.267 3.870 1.00 98.38 102 HIS A O 1
ATOM 811 N N . SER A 1 103 ? -3.270 4.256 2.790 1.00 98.38 103 SER A N 1
ATOM 812 C CA . SER A 1 103 ? -4.032 3.569 3.826 1.00 98.38 103 SER A CA 1
ATOM 813 C C . SER A 1 103 ? -4.756 2.354 3.252 1.00 98.38 103 SER A C 1
ATOM 815 O O . SER A 1 103 ? -5.318 2.426 2.159 1.00 98.38 103 SER A O 1
ATOM 817 N N . PHE A 1 104 ? -4.776 1.248 3.993 1.00 98.56 104 PHE A N 1
ATOM 818 C CA . PHE A 1 104 ? -5.341 -0.035 3.563 1.00 98.56 104 PHE A CA 1
ATOM 819 C C . PHE A 1 104 ? -6.273 -0.611 4.628 1.00 98.56 104 PHE A C 1
ATOM 821 O O . PHE A 1 104 ? -6.015 -0.486 5.824 1.00 98.56 104 PHE A O 1
ATOM 828 N N . PHE A 1 105 ? -7.357 -1.249 4.190 1.00 97.81 105 PHE A N 1
ATOM 829 C CA . PHE A 1 105 ? -8.465 -1.696 5.030 1.00 97.81 105 PHE A CA 1
ATOM 830 C C . PHE A 1 105 ? -8.791 -3.166 4.770 1.00 97.81 105 PHE A C 1
ATOM 832 O O . PHE A 1 105 ? -8.953 -3.595 3.622 1.00 97.81 105 PHE A O 1
ATOM 839 N N . TRP A 1 106 ? -8.974 -3.930 5.843 1.00 96.62 106 TRP A N 1
ATOM 840 C CA . TRP A 1 106 ? -9.378 -5.334 5.781 1.00 96.62 106 TRP A CA 1
ATOM 841 C C . TRP A 1 106 ? -10.861 -5.509 6.094 1.00 96.62 106 TRP A C 1
ATOM 843 O O . TRP A 1 106 ? -11.527 -4.604 6.594 1.00 96.62 106 TRP A O 1
ATOM 853 N N . HIS A 1 107 ? -11.392 -6.682 5.748 1.00 94.25 107 HIS A N 1
ATOM 854 C CA . HIS A 1 107 ? -12.747 -7.122 6.097 1.00 94.25 107 HIS A CA 1
ATOM 855 C C . HIS A 1 107 ? -13.900 -6.229 5.600 1.00 94.25 107 HIS A C 1
ATOM 857 O O . HIS A 1 107 ? -15.000 -6.263 6.149 1.00 94.25 107 HIS A O 1
ATOM 863 N N . GLY A 1 108 ? -13.674 -5.440 4.548 1.00 95.00 108 GLY A N 1
ATOM 864 C CA . GLY A 1 108 ? -14.659 -4.514 3.988 1.00 95.00 108 GLY A CA 1
ATOM 865 C C . GLY A 1 108 ? -14.967 -3.331 4.905 1.00 95.00 108 GLY A C 1
ATOM 866 O O . GLY A 1 108 ? -16.067 -2.791 4.846 1.00 95.00 108 GLY A O 1
ATOM 867 N N . LEU A 1 109 ? -14.027 -2.958 5.780 1.00 96.06 109 LEU A N 1
ATOM 868 C CA . LEU A 1 109 ? -14.255 -1.948 6.812 1.00 96.06 109 LEU A CA 1
ATOM 869 C C . LEU A 1 109 ? -14.175 -0.504 6.312 1.00 96.06 109 LEU A C 1
ATOM 871 O O . LEU A 1 109 ? -14.697 0.386 6.978 1.00 96.06 109 LEU A O 1
ATOM 875 N N . GLY A 1 110 ? -13.556 -0.254 5.161 1.00 96.19 110 GLY A N 1
ATOM 876 C CA . GLY A 1 110 ? -13.423 1.090 4.614 1.00 96.19 110 GLY A CA 1
ATOM 877 C C . GLY A 1 110 ? -12.646 1.125 3.305 1.00 96.19 110 GLY A C 1
ATOM 878 O O . GLY A 1 110 ? -12.237 0.093 2.773 1.00 96.19 110 GLY A O 1
ATOM 879 N N . GLY A 1 111 ? -12.439 2.344 2.814 1.00 95.19 111 GLY A N 1
ATOM 880 C CA . GLY A 1 111 ? -11.738 2.621 1.567 1.00 95.19 111 GLY A CA 1
ATOM 881 C C . GLY A 1 111 ? -12.484 2.196 0.304 1.00 95.19 111 GLY A C 1
ATOM 882 O O . GLY A 1 111 ? -13.582 1.636 0.321 1.00 95.19 111 GLY A O 1
ATOM 883 N N . ILE A 1 112 ? -11.851 2.481 -0.825 1.00 94.81 112 ILE A N 1
ATOM 884 C CA . ILE A 1 112 ? -12.325 2.069 -2.137 1.00 94.81 112 ILE A CA 1
ATOM 885 C C . ILE A 1 112 ? -11.956 0.604 -2.362 1.00 94.81 112 ILE A C 1
ATOM 887 O O . ILE A 1 112 ? -10.881 0.176 -1.958 1.00 94.81 112 ILE A O 1
ATOM 891 N N . SER A 1 113 ? -12.832 -0.172 -3.002 1.00 95.00 113 SER A N 1
ATOM 892 C CA . SER A 1 113 ? -12.684 -1.628 -3.104 1.00 95.00 113 SER A CA 1
ATOM 893 C C . SER A 1 113 ? -11.366 -2.075 -3.754 1.00 95.00 113 SER A C 1
ATOM 895 O O . SER A 1 113 ? -10.947 -1.546 -4.785 1.00 95.00 113 SER A O 1
ATOM 897 N N . GLY A 1 114 ? -10.761 -3.107 -3.163 1.00 94.94 114 GLY A N 1
ATOM 898 C CA . GLY A 1 114 ? -9.524 -3.741 -3.614 1.00 94.94 114 GLY A CA 1
ATOM 899 C C . GLY A 1 114 ? -8.268 -3.186 -2.934 1.00 94.94 114 GLY A C 1
ATOM 900 O O . GLY A 1 114 ? 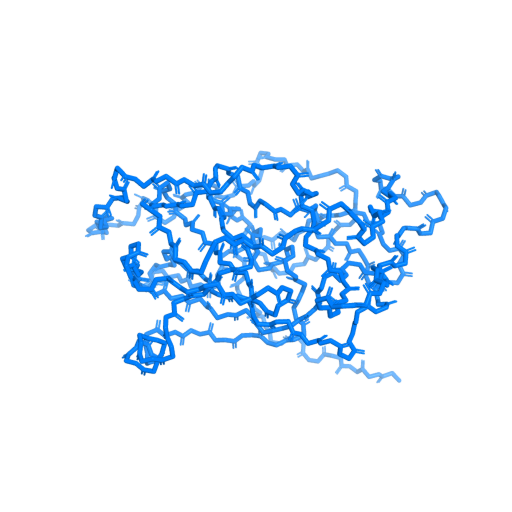-8.339 -2.172 -2.238 1.00 94.94 114 GLY A O 1
ATOM 901 N N . PRO A 1 115 ? -7.107 -3.827 -3.156 1.00 95.69 115 PRO A N 1
ATOM 902 C CA . PRO A 1 115 ? -5.863 -3.474 -2.475 1.00 95.69 115 PRO A CA 1
ATOM 903 C C . PRO A 1 115 ? -5.268 -2.144 -2.946 1.00 95.69 115 PRO A C 1
ATOM 905 O O . PRO A 1 115 ? -4.421 -1.587 -2.261 1.00 95.69 115 PRO A O 1
ATOM 908 N N . GLY A 1 116 ? -5.692 -1.630 -4.107 1.00 95.50 116 GLY A N 1
ATOM 909 C CA . GLY A 1 116 ? -5.187 -0.364 -4.635 1.00 95.50 116 GLY A CA 1
ATOM 910 C C . GLY A 1 116 ? -3.685 -0.394 -4.885 1.00 95.50 116 GLY A C 1
ATOM 911 O O . GLY A 1 116 ? -2.991 0.545 -4.535 1.00 95.50 116 GLY A O 1
ATOM 912 N N . THR A 1 117 ? -3.156 -1.495 -5.401 1.00 96.94 117 THR A N 1
ATOM 913 C CA . THR A 1 117 ? -1.748 -1.620 -5.785 1.00 96.94 117 THR A CA 1
ATOM 914 C C . THR A 1 117 ? -1.637 -2.609 -6.935 1.00 96.94 117 THR A C 1
ATOM 916 O O . THR A 1 117 ? -2.538 -3.424 -7.172 1.00 96.94 117 THR A O 1
ATOM 919 N N . ASN A 1 118 ? -0.517 -2.557 -7.648 1.00 96.31 118 ASN A N 1
ATOM 920 C CA . ASN A 1 118 ? -0.078 -3.684 -8.459 1.00 96.31 118 ASN A CA 1
ATOM 921 C C . ASN A 1 118 ? 0.304 -4.880 -7.556 1.00 96.31 118 ASN A C 1
ATOM 923 O O . ASN A 1 118 ? 0.427 -4.730 -6.336 1.00 96.31 118 ASN A O 1
ATOM 927 N N . PRO A 1 119 ? 0.521 -6.084 -8.119 1.00 96.81 119 PRO A N 1
ATOM 928 C CA . PRO A 1 119 ? 1.147 -7.171 -7.373 1.00 96.81 119 PRO A CA 1
ATOM 929 C C . PRO A 1 119 ? 2.531 -6.781 -6.837 1.00 96.81 119 PRO A C 1
ATOM 931 O O . PRO A 1 119 ? 3.185 -5.884 -7.372 1.00 96.81 119 PRO A O 1
ATOM 934 N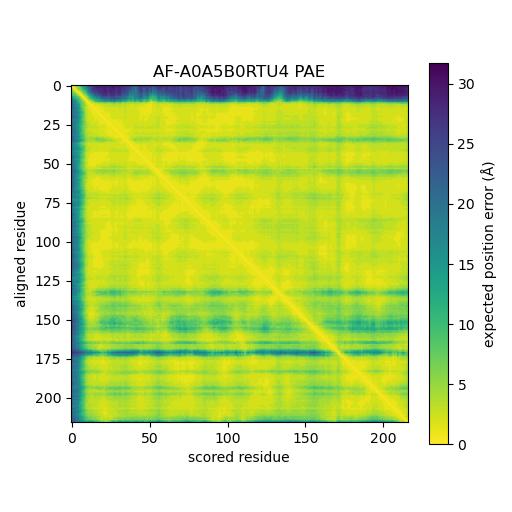 N . ILE A 1 120 ? 2.998 -7.509 -5.819 1.00 97.06 120 ILE A N 1
ATOM 935 C CA . ILE A 1 120 ? 4.362 -7.368 -5.291 1.00 97.06 120 ILE A CA 1
ATOM 936 C C . ILE A 1 120 ? 5.347 -7.601 -6.439 1.00 97.06 120 ILE A C 1
ATOM 938 O O . ILE A 1 120 ? 5.172 -8.534 -7.226 1.00 97.06 120 ILE A O 1
ATOM 942 N N . ALA A 1 121 ? 6.371 -6.762 -6.550 1.00 97.62 121 ALA A N 1
ATOM 943 C CA . ALA A 1 121 ? 7.338 -6.844 -7.635 1.00 97.62 121 ALA A CA 1
ATOM 944 C C . ALA A 1 121 ? 8.704 -7.326 -7.143 1.00 97.62 121 ALA A C 1
ATOM 946 O O . ALA A 1 121 ? 9.127 -7.043 -6.026 1.00 97.62 121 ALA A O 1
ATOM 947 N N . ASN A 1 122 ? 9.446 -8.017 -7.997 1.00 96.94 122 ASN A N 1
ATOM 948 C CA . ASN A 1 122 ? 10.838 -8.328 -7.733 1.00 96.94 122 ASN A CA 1
ATOM 949 C C . ASN A 1 122 ? 11.668 -7.018 -7.713 1.00 96.94 122 ASN A C 1
ATOM 951 O O . ASN A 1 122 ? 11.659 -6.292 -8.712 1.00 96.94 122 ASN A O 1
ATOM 955 N N . PRO A 1 123 ? 12.437 -6.725 -6.646 1.00 95.00 123 PRO A N 1
ATOM 956 C CA . PRO A 1 123 ? 13.211 -5.481 -6.528 1.00 95.00 123 PRO A CA 1
ATOM 957 C C . PRO A 1 123 ? 14.333 -5.310 -7.568 1.00 95.00 123 PRO A C 1
ATOM 959 O O . PRO A 1 123 ? 14.838 -4.206 -7.759 1.00 95.00 123 PRO A O 1
ATOM 962 N N . GLN A 1 124 ? 14.759 -6.382 -8.235 1.00 94.75 124 GLN A N 1
ATOM 963 C CA . GLN A 1 124 ? 15.794 -6.359 -9.271 1.00 94.75 124 GLN A CA 1
ATOM 964 C C . GLN A 1 124 ? 15.236 -6.246 -10.692 1.00 94.75 124 GLN A C 1
ATOM 966 O O . GLN A 1 124 ? 15.929 -5.725 -11.560 1.00 94.75 124 GLN A O 1
ATOM 971 N N . THR A 1 125 ? 14.040 -6.775 -10.958 1.00 96.75 125 THR A N 1
ATOM 972 C CA . THR A 1 125 ? 13.519 -6.912 -12.334 1.00 96.75 125 THR A CA 1
ATOM 973 C C . THR A 1 125 ? 12.163 -6.251 -12.553 1.00 96.75 125 THR A C 1
ATOM 975 O O . THR A 1 125 ? 11.710 -6.146 -13.695 1.00 96.75 125 THR A O 1
ATOM 978 N N . GLY A 1 126 ? 11.475 -5.872 -11.477 1.00 97.00 126 GLY A N 1
ATOM 979 C CA . GLY A 1 126 ? 10.084 -5.434 -11.491 1.00 97.00 126 GLY A CA 1
ATOM 980 C C . GLY A 1 126 ? 9.075 -6.547 -11.759 1.00 97.00 126 GLY A C 1
ATOM 981 O O . GLY A 1 126 ? 7.881 -6.264 -11.739 1.00 97.00 126 GLY A O 1
ATOM 982 N N . ALA A 1 127 ? 9.506 -7.794 -11.993 1.00 98.00 127 ALA A N 1
ATOM 983 C CA . ALA A 1 127 ? 8.599 -8.899 -12.288 1.00 98.00 127 ALA A CA 1
ATOM 984 C C . ALA A 1 127 ? 7.563 -9.070 -11.176 1.00 98.00 127 ALA A C 1
ATOM 986 O O . ALA A 1 127 ? 7.912 -9.168 -10.002 1.00 98.00 127 ALA A O 1
ATOM 987 N N . PHE A 1 128 ? 6.290 -9.118 -11.550 1.00 97.75 128 PHE A N 1
ATOM 988 C CA . PHE A 1 128 ? 5.218 -9.337 -10.595 1.00 97.75 128 PHE A CA 1
ATOM 989 C C . PHE A 1 128 ? 5.270 -10.742 -10.012 1.00 97.75 128 PHE A C 1
ATOM 991 O O . PHE A 1 128 ? 5.660 -11.713 -10.667 1.00 97.75 128 PHE A O 1
ATOM 998 N N . GLY A 1 129 ? 4.822 -10.828 -8.773 1.00 95.75 129 GLY A N 1
ATOM 999 C CA . GLY A 1 129 ? 4.758 -12.040 -7.994 1.00 95.75 129 GLY A CA 1
ATOM 1000 C C . GLY A 1 129 ? 3.813 -11.885 -6.813 1.00 95.75 129 GLY A C 1
ATOM 1001 O O . GLY A 1 129 ? 2.985 -10.973 -6.752 1.00 95.75 129 GLY A O 1
ATOM 1002 N N . TRP A 1 130 ? 3.942 -12.808 -5.875 1.00 93.50 130 TRP A N 1
ATOM 1003 C CA . TRP A 1 130 ? 3.193 -12.822 -4.628 1.00 93.50 130 TRP A CA 1
ATOM 1004 C C . TRP A 1 130 ? 4.067 -13.374 -3.511 1.00 93.50 130 TRP A C 1
ATOM 1006 O O . TRP A 1 130 ? 5.086 -14.019 -3.760 1.00 93.50 130 TRP A O 1
ATOM 1016 N N . GLU A 1 131 ? 3.654 -13.137 -2.277 1.00 90.38 131 GLU A N 1
ATOM 1017 C CA . GLU A 1 131 ? 4.267 -13.743 -1.106 1.00 90.38 131 GLU A CA 1
ATOM 1018 C C . GLU A 1 131 ? 3.367 -14.880 -0.615 1.00 90.38 131 GLU A C 1
ATOM 1020 O O . GLU A 1 131 ? 2.152 -14.718 -0.556 1.00 90.38 131 GLU A O 1
ATOM 1025 N N . SER A 1 132 ? 3.918 -16.057 -0.317 1.00 85.81 132 SER A N 1
ATOM 1026 C CA . SER A 1 132 ? 3.162 -17.094 0.397 1.00 85.81 132 SER A CA 1
ATOM 1027 C C . SER A 1 132 ? 3.091 -16.781 1.891 1.00 85.81 132 SER A C 1
ATOM 1029 O O . SER A 1 132 ? 3.899 -16.015 2.401 1.00 85.81 132 SER A O 1
ATOM 1031 N N . SER A 1 133 ? 2.173 -17.420 2.627 1.00 81.06 133 SER A N 1
ATOM 1032 C CA . SER A 1 133 ? 1.971 -17.172 4.069 1.00 81.06 133 SER A CA 1
ATOM 1033 C C . SER A 1 133 ? 3.182 -17.468 4.981 1.00 81.06 133 SER A C 1
ATOM 1035 O O . SER A 1 133 ? 3.113 -17.306 6.196 1.00 81.06 133 SER A O 1
ATOM 1037 N N . ASP A 1 134 ? 4.287 -17.959 4.420 1.00 75.88 134 ASP A N 1
ATOM 1038 C CA . ASP A 1 134 ? 5.584 -18.124 5.083 1.00 75.88 134 ASP A CA 1
ATOM 1039 C C . ASP A 1 134 ? 6.540 -16.934 4.847 1.00 75.88 134 ASP A C 1
ATOM 1041 O O . ASP A 1 134 ? 7.704 -16.998 5.248 1.00 75.88 134 ASP A O 1
ATOM 1045 N N . GLY A 1 135 ? 6.071 -15.862 4.200 1.00 78.31 135 GLY A N 1
ATOM 1046 C CA . GLY A 1 135 ? 6.861 -14.675 3.879 1.00 78.31 135 GLY A CA 1
ATOM 1047 C C . GLY A 1 135 ? 7.787 -14.850 2.670 1.00 78.31 135 GLY A C 1
ATOM 1048 O O . GLY A 1 135 ? 8.715 -14.064 2.480 1.00 78.31 135 GLY A O 1
ATOM 1049 N N . LYS A 1 136 ? 7.617 -15.912 1.868 1.00 87.50 136 LYS A N 1
ATOM 1050 C CA . LYS A 1 136 ? 8.463 -16.161 0.696 1.00 87.50 136 LYS A CA 1
ATOM 1051 C C . LYS A 1 136 ? 7.855 -15.566 -0.569 1.00 87.50 136 LYS A C 1
ATOM 1053 O O . LYS A 1 136 ? 6.760 -15.944 -0.971 1.00 87.50 136 LYS A O 1
ATOM 1058 N N . PHE A 1 137 ? 8.622 -14.718 -1.249 1.00 91.31 137 PHE A N 1
ATOM 1059 C CA . PHE A 1 137 ? 8.269 -14.195 -2.566 1.00 91.31 137 PHE A CA 1
ATOM 1060 C C . PHE A 1 137 ? 8.427 -15.247 -3.677 1.00 91.31 137 PHE A C 1
ATOM 1062 O O . PHE A 1 137 ? 9.431 -15.968 -3.738 1.00 91.31 137 PHE A O 1
ATOM 1069 N N . HIS A 1 138 ? 7.458 -15.281 -4.591 1.00 93.44 138 HIS A N 1
ATOM 1070 C CA . HIS A 1 138 ? 7.455 -16.090 -5.809 1.00 93.44 138 HIS A CA 1
ATOM 1071 C C . HIS A 1 138 ? 7.102 -15.205 -6.999 1.00 93.44 138 HIS A C 1
ATOM 1073 O O . HIS A 1 138 ? 6.063 -14.550 -7.007 1.00 93.44 138 HIS A O 1
ATOM 1079 N N . GLU A 1 139 ? 7.951 -15.207 -8.023 1.00 94.94 139 GLU A N 1
ATOM 1080 C CA . GLU A 1 139 ? 7.643 -14.540 -9.288 1.00 94.94 139 GLU A CA 1
ATOM 1081 C C . GLU A 1 139 ? 6.594 -15.316 -10.087 1.00 94.94 139 GLU A C 1
ATOM 1083 O O . GLU A 1 139 ? 6.596 -16.550 -10.128 1.00 94.94 139 GLU A O 1
ATOM 1088 N N . GLY A 1 140 ? 5.752 -14.581 -10.809 1.00 94.94 140 GLY A N 1
ATOM 1089 C CA . GLY A 1 140 ? 4.800 -15.139 -11.755 1.00 94.94 140 GLY A CA 1
ATOM 1090 C C . GLY A 1 140 ? 3.351 -15.019 -11.304 1.00 94.94 140 GLY A C 1
ATOM 1091 O O . GLY A 1 140 ? 2.978 -14.202 -10.462 1.00 94.94 140 GLY A O 1
ATOM 1092 N N . LYS A 1 141 ? 2.502 -15.840 -11.924 1.00 93.69 141 LYS A N 1
ATOM 1093 C CA . LYS A 1 141 ? 1.074 -15.854 -11.628 1.00 93.69 141 LYS A CA 1
ATOM 1094 C C . LYS A 1 141 ? 0.815 -16.573 -10.300 1.00 93.69 141 LYS A C 1
ATOM 1096 O O . LYS A 1 141 ? 1.149 -17.756 -10.219 1.00 93.69 141 LYS A O 1
ATOM 1101 N N . PRO A 1 142 ? 0.150 -15.930 -9.329 1.00 91.00 142 PRO A N 1
ATOM 1102 C CA . PRO A 1 142 ? -0.201 -16.594 -8.086 1.00 91.00 142 PRO A CA 1
ATOM 1103 C C . PRO A 1 142 ? -1.265 -17.681 -8.287 1.00 91.00 142 PRO A C 1
ATOM 1105 O O . PRO A 1 142 ? -2.181 -17.535 -9.106 1.00 91.00 142 PRO A O 1
ATOM 1108 N N . ASP A 1 143 ? -1.182 -18.749 -7.490 1.00 90.31 143 ASP A N 1
ATOM 1109 C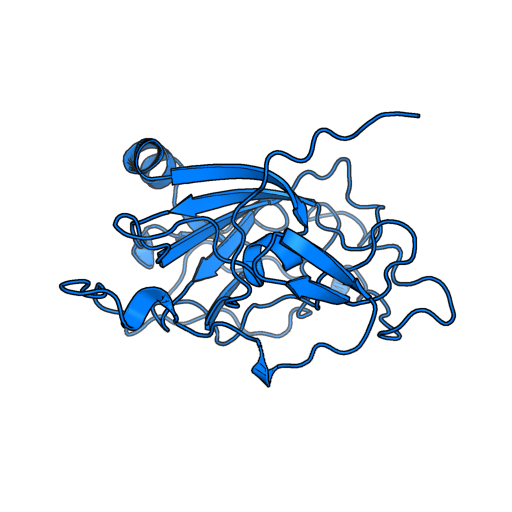 CA . ASP A 1 143 ? -2.295 -19.678 -7.285 1.00 90.31 143 ASP A CA 1
ATOM 1110 C C . ASP A 1 143 ? -3.242 -19.112 -6.220 1.00 90.31 143 ASP A C 1
ATOM 1112 O O . ASP A 1 143 ? -3.070 -19.330 -5.023 1.00 90.31 143 ASP A O 1
ATOM 1116 N N . VAL A 1 144 ? -4.263 -18.386 -6.672 1.00 90.31 144 VAL A N 1
ATOM 1117 C CA . VAL A 1 144 ? -5.273 -17.736 -5.816 1.00 90.31 144 VAL A CA 1
ATOM 1118 C C . VAL A 1 144 ? -6.087 -18.711 -4.963 1.00 90.31 144 VAL A C 1
ATOM 1120 O O . VAL A 1 144 ? -6.779 -18.279 -4.049 1.00 90.31 144 VAL A O 1
ATOM 1123 N N . SER A 1 145 ? -6.001 -20.027 -5.198 1.00 89.38 145 SER A N 1
ATOM 1124 C CA . SER A 1 145 ? -6.603 -21.004 -4.281 1.00 89.38 145 SER A CA 1
ATOM 1125 C C . SER A 1 145 ? -5.894 -21.073 -2.922 1.00 89.38 145 SER A C 1
ATOM 1127 O O . SER A 1 145 ? -6.471 -21.586 -1.966 1.00 89.38 145 SER A O 1
ATOM 1129 N N . GLN A 1 146 ? -4.658 -20.565 -2.840 1.00 87.50 146 GLN A N 1
ATOM 1130 C CA . GLN A 1 146 ? -3.852 -20.498 -1.618 1.00 87.50 146 GLN A CA 1
ATOM 1131 C C . GLN A 1 146 ? -3.998 -19.157 -0.876 1.00 87.50 146 GLN A C 1
ATOM 1133 O O . GLN A 1 146 ? -3.424 -19.000 0.201 1.00 87.50 146 GLN A O 1
ATOM 1138 N N . GLU A 1 147 ? -4.745 -18.199 -1.434 1.00 89.38 147 GLU A N 1
ATOM 1139 C CA . GLU A 1 147 ? -5.007 -16.899 -0.812 1.00 89.38 147 GLU A CA 1
ATOM 1140 C C . GLU A 1 147 ? -5.846 -17.080 0.462 1.00 89.38 147 GLU A C 1
ATOM 1142 O O . GLU A 1 147 ? -6.896 -17.728 0.464 1.00 89.38 147 GLU A O 1
ATOM 1147 N N . GLN A 1 148 ? -5.399 -16.482 1.562 1.00 88.00 148 GLN A N 1
ATOM 1148 C CA . GLN A 1 148 ? -6.012 -16.603 2.883 1.00 88.00 148 GLN A CA 1
ATOM 1149 C C . GLN A 1 148 ? -7.024 -15.487 3.143 1.00 88.00 148 GLN A C 1
ATOM 1151 O O . GLN A 1 148 ? -7.019 -14.848 4.193 1.00 88.00 148 GLN A O 1
ATOM 1156 N N . LYS A 1 149 ? -7.924 -15.267 2.184 1.00 87.19 149 LYS A N 1
ATOM 1157 C CA . LYS A 1 149 ? -8.883 -14.164 2.226 1.00 87.19 149 LYS A CA 1
ATOM 1158 C C . LYS A 1 149 ? -9.728 -14.179 3.501 1.00 87.19 149 LYS A C 1
ATOM 1160 O O . LYS A 1 149 ? -10.495 -15.119 3.728 1.00 87.19 149 LYS A O 1
ATOM 1165 N N . ASN A 1 150 ? -9.664 -13.094 4.273 1.00 83.56 150 ASN A N 1
ATOM 1166 C CA . ASN A 1 150 ? -10.391 -12.929 5.534 1.00 83.56 150 ASN A CA 1
ATOM 1167 C C . ASN A 1 150 ? -10.180 -14.099 6.509 1.00 83.56 150 ASN A C 1
ATOM 1169 O O . ASN A 1 150 ? -11.112 -14.476 7.229 1.00 83.56 150 ASN A O 1
ATOM 1173 N N . HIS A 1 151 ? -8.992 -14.707 6.533 1.00 83.31 151 HIS A N 1
ATOM 1174 C CA . HIS A 1 151 ? -8.748 -15.894 7.356 1.00 83.31 151 HIS A CA 1
ATOM 1175 C C . HIS A 1 151 ? -9.048 -15.653 8.846 1.00 83.31 151 HIS A C 1
ATOM 1177 O O . HIS A 1 151 ? -9.590 -16.539 9.516 1.00 83.31 151 HIS A O 1
ATOM 1183 N N . ASP A 1 152 ? -8.817 -14.423 9.313 1.00 83.62 152 ASP A N 1
ATOM 1184 C CA . ASP A 1 152 ? -9.091 -13.954 10.672 1.00 83.62 152 ASP A CA 1
ATOM 1185 C C . ASP A 1 152 ? -10.578 -14.008 11.064 1.00 83.62 152 ASP A C 1
ATOM 1187 O O . ASP A 1 152 ? -10.918 -14.117 12.243 1.00 83.62 152 ASP A O 1
ATOM 1191 N N . SER A 1 153 ? -11.497 -13.999 10.089 1.00 77.38 153 SER A N 1
ATOM 1192 C CA . SER A 1 153 ? -12.948 -14.061 10.345 1.00 77.38 153 SER A CA 1
ATOM 1193 C C . SER A 1 153 ? -13.394 -15.384 10.976 1.00 77.38 153 SER A C 1
ATOM 1195 O O . SER A 1 153 ? -14.510 -15.483 11.482 1.00 77.38 153 SER A O 1
ATOM 1197 N N . ASN A 1 154 ? -12.529 -16.403 10.966 1.00 79.31 154 ASN A N 1
ATOM 1198 C CA . ASN A 1 154 ? -12.802 -17.708 11.564 1.00 79.31 154 ASN A CA 1
ATOM 1199 C C . ASN A 1 154 ? -12.362 -17.806 13.033 1.00 79.31 154 ASN A C 1
ATOM 1201 O O . ASN A 1 154 ? -12.552 -18.851 13.661 1.00 79.31 154 ASN A O 1
ATOM 1205 N N . TYR A 1 155 ? -11.754 -16.759 13.598 1.00 83.25 155 TYR A N 1
ATOM 1206 C CA . TYR A 1 155 ? -11.242 -16.815 14.961 1.00 83.25 155 TYR A CA 1
ATOM 1207 C C . TYR A 1 155 ? -12.358 -16.809 16.021 1.00 83.25 155 TYR A C 1
ATOM 1209 O O . TYR A 1 155 ? -13.257 -15.963 15.979 1.00 83.25 155 TYR A O 1
ATOM 1217 N N . PRO A 1 156 ? -12.320 -17.724 17.015 1.00 82.38 156 PRO A N 1
ATOM 1218 C CA . PRO A 1 156 ? -13.355 -17.806 18.040 1.00 82.38 156 PRO A CA 1
ATOM 1219 C C . PRO A 1 156 ? -13.503 -16.506 18.833 1.00 82.38 156 PRO A C 1
ATOM 1221 O O . PRO A 1 156 ? -12.552 -16.020 19.437 1.00 82.38 156 PRO A O 1
ATOM 1224 N N . GLY A 1 157 ? -14.720 -15.962 18.874 1.00 83.31 157 GLY A N 1
ATOM 1225 C CA . GLY A 1 157 ? -15.040 -14.769 19.663 1.00 83.31 157 GLY A CA 1
ATOM 1226 C C . GLY A 1 157 ? -14.578 -13.443 19.052 1.00 83.31 157 GLY A C 1
ATOM 1227 O O . GLY A 1 157 ? -14.916 -12.396 19.606 1.00 83.31 157 GLY A O 1
ATOM 1228 N N . PHE A 1 158 ? -13.877 -13.467 17.915 1.00 85.38 158 PHE A N 1
ATOM 1229 C CA . PHE A 1 158 ? -13.538 -12.258 17.178 1.00 85.38 158 PHE A CA 1
ATOM 1230 C C . PHE A 1 158 ? -14.805 -11.612 16.602 1.00 85.38 158 PHE A C 1
ATOM 1232 O O . PHE A 1 158 ? -15.699 -12.287 16.086 1.00 85.38 158 PHE A O 1
ATOM 1239 N N . LYS A 1 159 ? -14.898 -10.288 16.729 1.00 87.81 159 LYS A N 1
ATOM 1240 C CA . LYS A 1 159 ? -15.987 -9.484 16.176 1.00 87.81 159 LYS A CA 1
ATOM 1241 C C . LYS A 1 159 ? -15.392 -8.279 15.477 1.00 87.81 159 LYS A C 1
ATOM 1243 O O . LYS A 1 159 ? -14.593 -7.560 16.069 1.00 87.81 159 LYS A O 1
ATOM 1248 N N . LEU A 1 160 ? -15.832 -8.056 14.247 1.00 91.12 160 LEU A N 1
ATOM 1249 C CA . LEU A 1 160 ? -15.451 -6.882 13.477 1.00 91.12 160 LEU A CA 1
ATOM 1250 C C . LEU A 1 160 ? -16.111 -5.621 14.055 1.00 91.12 160 LEU A C 1
ATOM 1252 O O . LEU A 1 160 ? -17.267 -5.694 14.499 1.00 91.12 160 LEU A O 1
ATOM 1256 N N . PRO A 1 161 ? -15.422 -4.466 14.034 1.00 93.00 161 PRO A N 1
ATOM 1257 C CA . PRO A 1 161 ? -16.084 -3.187 14.247 1.00 93.00 161 PRO A CA 1
ATOM 1258 C C . PRO A 1 161 ? -17.061 -2.892 13.096 1.00 93.00 161 PRO A C 1
ATOM 1260 O O . PRO A 1 161 ? -17.018 -3.550 12.051 1.00 93.00 161 PRO A O 1
ATOM 1263 N N . PRO A 1 162 ? -17.958 -1.905 13.256 1.00 94.62 162 PRO A N 1
ATOM 1264 C CA . PRO A 1 162 ? -18.771 -1.441 12.142 1.00 94.62 162 PRO A CA 1
ATOM 1265 C C . PRO A 1 162 ? -17.882 -0.904 11.013 1.00 94.62 162 PRO A C 1
ATOM 1267 O O . PRO A 1 162 ? -16.959 -0.127 11.254 1.00 94.62 162 PRO A O 1
ATOM 1270 N N . ALA A 1 163 ? -18.195 -1.302 9.780 1.00 96.38 163 ALA A N 1
ATOM 1271 C CA . ALA A 1 163 ? -17.601 -0.706 8.592 1.00 96.38 163 ALA A CA 1
ATOM 1272 C C . ALA A 1 163 ? -17.990 0.774 8.470 1.00 96.38 163 ALA A C 1
ATOM 1274 O O . ALA A 1 163 ? -19.038 1.209 8.962 1.00 96.38 163 ALA A O 1
ATOM 1275 N N . TRP A 1 164 ? -17.159 1.540 7.770 1.00 96.50 164 TRP A N 1
ATOM 1276 C CA . TRP A 1 164 ? -17.481 2.905 7.385 1.00 96.50 164 TRP A CA 1
ATOM 1277 C C . TRP A 1 164 ? -18.781 2.947 6.580 1.00 96.50 164 TRP A C 1
ATOM 1279 O O . TRP A 1 164 ? -19.072 2.069 5.768 1.00 96.50 164 TRP A O 1
ATOM 1289 N N . SER A 1 165 ? -19.575 3.989 6.809 1.00 92.62 165 SER A N 1
ATOM 1290 C CA . SER A 1 165 ? -20.844 4.205 6.117 1.00 92.62 165 SER A CA 1
ATOM 1291 C C . SER A 1 165 ? -20.965 5.666 5.709 1.00 92.62 165 SER A C 1
ATOM 1293 O O . SER A 1 165 ? -20.468 6.539 6.416 1.00 92.62 165 SER A O 1
ATOM 1295 N N . ASN A 1 166 ? -21.636 5.919 4.582 1.00 89.19 166 ASN A N 1
ATOM 1296 C CA . ASN A 1 166 ? -21.886 7.263 4.047 1.00 89.19 166 ASN A CA 1
ATOM 1297 C C . ASN A 1 166 ? -20.610 8.093 3.802 1.00 89.19 166 ASN A C 1
ATOM 1299 O O . ASN A 1 166 ? -20.610 9.285 4.076 1.00 89.19 166 ASN A O 1
ATOM 1303 N N . VAL A 1 167 ? -19.538 7.461 3.312 1.00 92.12 167 VAL A N 1
ATOM 1304 C CA . VAL A 1 167 ? -18.293 8.153 2.943 1.00 92.12 167 VAL A CA 1
ATOM 1305 C C . VAL A 1 167 ? -18.267 8.371 1.437 1.00 92.12 167 VAL A C 1
ATOM 1307 O O . VAL A 1 167 ? -18.444 7.416 0.675 1.00 92.12 167 VAL A O 1
ATOM 1310 N N . GLU A 1 168 ? -18.014 9.603 1.005 1.00 91.12 168 GLU A N 1
ATOM 1311 C CA . GLU A 1 168 ? -17.750 9.903 -0.397 1.00 91.12 168 GLU A CA 1
ATOM 1312 C C . GLU A 1 168 ? -16.248 9.799 -0.677 1.00 91.12 168 GLU A C 1
ATOM 1314 O O . GLU A 1 168 ? -15.433 10.607 -0.226 1.00 91.12 168 GLU A O 1
ATOM 1319 N N . TYR A 1 169 ? -15.865 8.773 -1.436 1.00 90.06 169 TYR A N 1
ATOM 1320 C CA . TYR A 1 169 ? -14.469 8.572 -1.803 1.00 90.06 169 TYR A CA 1
ATOM 1321 C C . TYR A 1 169 ? -14.058 9.439 -3.003 1.00 90.06 169 TYR A C 1
ATOM 1323 O O . TYR A 1 169 ? -14.849 9.612 -3.938 1.00 90.06 169 TYR A O 1
ATOM 1331 N N . PRO A 1 170 ? -12.809 9.941 -3.033 1.00 83.25 170 PRO A N 1
ATOM 1332 C CA . PRO A 1 170 ? -12.281 10.665 -4.182 1.00 83.25 170 PRO A CA 1
ATOM 1333 C C . PRO A 1 170 ? -12.354 9.839 -5.470 1.00 83.25 170 PRO A C 1
ATOM 1335 O O . PRO A 1 170 ? -12.207 8.617 -5.468 1.00 83.25 170 PRO A O 1
ATOM 1338 N N . ASN A 1 171 ? -12.570 10.523 -6.594 1.00 72.50 171 ASN A N 1
ATOM 1339 C CA . ASN A 1 171 ? -12.720 9.879 -7.896 1.00 72.50 171 ASN A CA 1
ATOM 1340 C C . ASN A 1 171 ? -11.440 9.115 -8.301 1.00 72.50 171 ASN A C 1
ATOM 1342 O O . ASN A 1 171 ? -10.349 9.685 -8.312 1.00 72.50 171 ASN A O 1
ATOM 1346 N N . GLN A 1 172 ? -11.593 7.845 -8.691 1.00 64.94 172 GLN A N 1
ATOM 1347 C CA . GLN A 1 172 ? -10.527 6.879 -8.992 1.00 64.94 172 GLN A CA 1
ATOM 1348 C C . GLN A 1 172 ? -9.786 7.110 -10.320 1.00 64.94 172 GLN A C 1
ATOM 1350 O O . GLN A 1 172 ? -9.363 6.160 -10.973 1.00 64.94 172 GLN A O 1
ATOM 1355 N N . SER A 1 173 ? -9.615 8.351 -10.779 1.00 73.50 173 SER A N 1
ATOM 1356 C CA . SER A 1 173 ? -8.855 8.571 -12.021 1.00 73.50 173 SER A CA 1
ATOM 1357 C C . SER A 1 173 ? -7.356 8.273 -11.880 1.00 73.50 173 SER A C 1
ATOM 1359 O O . SER A 1 173 ? -6.649 8.297 -12.884 1.00 73.50 173 SER A O 1
ATOM 1361 N N . SER A 1 174 ? -6.874 8.038 -10.656 1.00 80.50 174 SER A N 1
ATOM 1362 C CA . SER A 1 174 ? -5.473 7.736 -10.376 1.00 80.50 174 SER A CA 1
ATOM 1363 C C . SER A 1 174 ? -5.111 6.292 -10.758 1.00 80.50 174 SER A C 1
ATOM 1365 O O . SER A 1 174 ? -5.948 5.392 -10.649 1.00 80.50 174 SER A O 1
ATOM 1367 N N . PRO A 1 175 ? -3.862 6.047 -11.186 1.00 92.12 175 PRO A N 1
ATOM 1368 C CA . PRO A 1 175 ? -3.336 4.701 -11.387 1.00 92.12 175 PRO A CA 1
ATOM 1369 C C . PRO A 1 175 ? -3.477 3.824 -10.137 1.00 92.12 175 PRO A C 1
ATOM 1371 O O . PRO A 1 175 ? -3.399 4.317 -9.015 1.00 92.12 175 PRO A O 1
ATOM 1374 N N . ALA A 1 176 ? -3.631 2.511 -10.337 1.00 92.12 176 ALA A N 1
ATOM 1375 C CA . ALA A 1 176 ? -3.722 1.559 -9.230 1.00 92.12 176 ALA A CA 1
ATOM 1376 C C . ALA A 1 176 ? -2.455 1.555 -8.362 1.00 92.12 176 ALA A C 1
ATOM 1378 O O . ALA A 1 176 ? -2.561 1.441 -7.150 1.00 92.12 176 ALA A O 1
ATOM 1379 N N . GLN A 1 177 ? -1.273 1.689 -8.969 1.00 96.12 177 GLN A N 1
ATOM 1380 C CA . GLN A 1 177 ? -0.016 1.809 -8.238 1.00 96.12 177 GLN A CA 1
ATOM 1381 C C . GLN A 1 177 ? 0.218 3.263 -7.817 1.00 96.12 177 GLN A C 1
ATOM 1383 O O . GLN A 1 177 ? 0.242 4.135 -8.697 1.00 96.12 177 GLN A O 1
ATOM 1388 N N . PRO A 1 178 ? 0.433 3.535 -6.515 1.00 96.94 178 PRO A N 1
ATOM 1389 C CA . PRO A 1 178 ? 0.845 4.851 -6.049 1.00 96.94 178 PRO A CA 1
ATOM 1390 C C . PRO A 1 178 ? 2.095 5.371 -6.758 1.00 96.94 178 PRO A C 1
ATOM 1392 O O . PRO A 1 178 ? 2.950 4.597 -7.186 1.00 96.94 178 PRO A O 1
ATOM 1395 N N . LYS A 1 179 ? 2.198 6.694 -6.888 1.00 97.25 179 LYS A N 1
ATOM 1396 C CA . LYS A 1 179 ? 3.332 7.347 -7.547 1.00 97.25 179 LYS A CA 1
ATOM 1397 C C . LYS A 1 179 ? 4.623 7.089 -6.770 1.00 97.25 179 LYS A C 1
ATOM 1399 O O . LYS A 1 179 ? 4.663 7.331 -5.568 1.00 97.25 179 LYS A O 1
ATOM 1404 N N . CYS A 1 180 ? 5.686 6.704 -7.468 1.00 97.50 180 CYS A N 1
ATOM 1405 C CA . CYS A 1 180 ? 7.036 6.679 -6.917 1.00 97.50 180 CYS A CA 1
ATOM 1406 C C . CYS A 1 180 ? 7.693 8.037 -7.134 1.00 97.50 180 CYS A C 1
ATOM 1408 O O . CYS A 1 180 ? 8.374 8.267 -8.130 1.00 97.50 180 CYS A O 1
ATOM 1410 N N . GLY A 1 181 ? 7.398 8.995 -6.271 1.00 97.38 181 GLY A N 1
ATOM 1411 C CA . GLY A 1 181 ? 7.905 10.350 -6.430 1.00 97.38 181 GLY A CA 1
ATOM 1412 C C . GLY A 1 181 ? 7.129 11.346 -5.596 1.00 97.38 181 GLY A C 1
ATOM 1413 O O . GLY A 1 181 ? 5.937 11.177 -5.350 1.00 97.38 181 GLY A O 1
ATOM 1414 N N . GLN A 1 182 ? 7.799 12.431 -5.225 1.00 97.62 182 GLN A N 1
ATOM 1415 C CA . GLN A 1 182 ? 7.197 13.533 -4.477 1.00 97.62 182 GLN A CA 1
ATOM 1416 C C . GLN A 1 182 ? 6.082 14.231 -5.273 1.00 97.62 182 GLN A C 1
ATOM 1418 O O . GLN A 1 182 ? 6.068 14.191 -6.507 1.00 97.62 182 GLN A O 1
ATOM 1423 N N . ALA A 1 183 ? 5.184 14.931 -4.576 1.00 95.38 183 ALA A N 1
ATOM 1424 C CA . ALA A 1 183 ? 4.029 15.641 -5.136 1.00 95.38 183 ALA A CA 1
ATOM 1425 C C . ALA A 1 183 ? 4.327 16.407 -6.441 1.00 95.38 183 ALA A C 1
ATOM 1427 O O . ALA A 1 183 ? 3.721 16.113 -7.474 1.00 95.38 183 ALA A O 1
ATOM 1428 N N . ASP A 1 184 ? 5.318 17.302 -6.417 1.00 94.06 184 ASP A N 1
ATOM 1429 C CA . ASP A 1 184 ? 5.673 18.181 -7.543 1.00 94.06 184 ASP A CA 1
ATOM 1430 C C . ASP A 1 184 ? 6.719 17.575 -8.505 1.00 94.06 184 ASP A C 1
ATOM 1432 O O . ASP A 1 184 ? 7.181 18.246 -9.428 1.00 94.06 184 ASP A O 1
ATOM 1436 N N . GLY A 1 185 ? 7.127 16.322 -8.279 1.00 94.94 185 GLY A N 1
ATOM 1437 C CA . GLY A 1 185 ? 8.175 15.643 -9.045 1.00 94.94 185 GLY A CA 1
ATOM 1438 C C . GLY A 1 185 ? 7.663 14.751 -10.177 1.00 94.94 185 GLY A C 1
ATOM 1439 O O . GLY A 1 185 ? 6.459 14.582 -10.383 1.00 94.94 185 GLY A O 1
ATOM 1440 N N . ASP A 1 186 ? 8.596 14.121 -1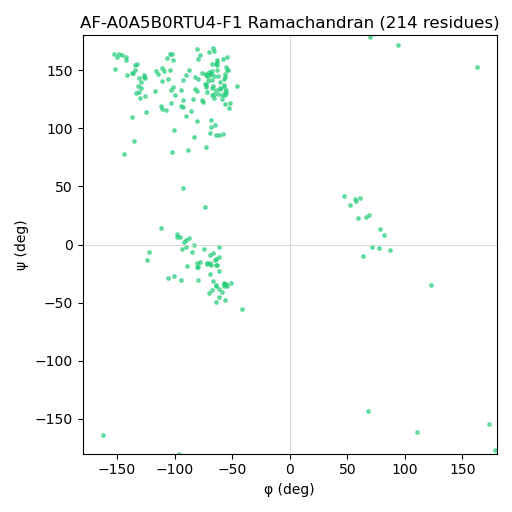0.885 1.00 97.69 186 ASP A N 1
ATOM 1441 C CA . ASP A 1 186 ? 8.287 13.054 -11.836 1.00 97.69 186 ASP A CA 1
ATOM 1442 C C . ASP A 1 186 ? 7.826 11.772 -11.116 1.00 97.69 186 ASP A C 1
ATOM 1444 O O . ASP A 1 186 ? 7.975 11.632 -9.901 1.00 97.69 186 ASP A O 1
ATOM 1448 N N . ASN A 1 187 ? 7.239 10.834 -11.864 1.00 98.00 187 ASN A N 1
ATOM 1449 C CA . ASN A 1 187 ? 7.107 9.455 -11.400 1.00 98.00 187 ASN A CA 1
ATOM 1450 C C . ASN A 1 187 ? 8.404 8.727 -11.770 1.00 98.00 187 ASN A C 1
ATOM 1452 O O . ASN A 1 187 ? 8.715 8.605 -12.954 1.00 98.00 187 ASN A O 1
ATOM 1456 N N . LEU A 1 188 ? 9.159 8.305 -10.763 1.00 98.31 188 LEU A N 1
ATOM 1457 C CA . LEU A 1 188 ? 10.484 7.695 -10.878 1.00 98.31 188 LEU A CA 1
ATOM 1458 C C . LEU A 1 188 ? 10.435 6.167 -10.961 1.00 98.31 188 LEU A C 1
ATOM 1460 O O . LEU A 1 188 ? 11.492 5.542 -11.050 1.00 98.31 188 LEU A O 1
ATOM 1464 N N . ASP A 1 189 ? 9.233 5.583 -10.966 1.00 97.88 189 ASP A N 1
ATOM 1465 C CA . ASP A 1 189 ? 9.031 4.147 -11.119 1.00 97.88 189 ASP A CA 1
ATOM 1466 C C . ASP A 1 189 ? 9.766 3.643 -12.376 1.00 97.88 189 ASP A C 1
ATOM 1468 O O . ASP A 1 189 ? 9.449 4.077 -13.488 1.00 97.88 189 ASP A O 1
ATOM 1472 N N . PRO A 1 190 ? 10.761 2.747 -12.237 1.00 97.31 190 PRO A N 1
ATOM 1473 C CA . PRO A 1 190 ? 11.528 2.246 -13.373 1.00 97.31 190 PRO A CA 1
ATOM 1474 C C . PRO A 1 190 ? 10.744 1.234 -14.227 1.00 97.31 190 PRO A C 1
ATOM 1476 O O . PRO A 1 190 ? 11.259 0.767 -15.245 1.00 97.31 190 PRO A O 1
ATOM 1479 N N . GLY A 1 191 ? 9.524 0.857 -13.825 1.00 96.81 191 GLY A N 1
ATOM 1480 C CA . GLY A 1 191 ? 8.721 -0.158 -14.493 1.00 96.81 191 GLY A CA 1
ATOM 1481 C C . GLY A 1 191 ? 9.323 -1.551 -14.346 1.00 96.81 191 GLY A C 1
ATOM 1482 O O . GLY A 1 191 ? 9.877 -1.908 -13.304 1.00 96.81 191 GLY A O 1
ATOM 1483 N N . GLN A 1 192 ? 9.211 -2.365 -15.393 1.00 97.06 192 GLN A N 1
ATOM 1484 C CA . GLN A 1 192 ? 9.765 -3.718 -15.422 1.00 97.06 192 GLN A CA 1
ATOM 1485 C C . GLN A 1 192 ? 10.879 -3.856 -16.456 1.00 97.06 192 GLN A C 1
ATOM 1487 O O . GLN A 1 192 ? 10.836 -3.274 -17.541 1.00 97.06 192 GLN A O 1
ATOM 1492 N N . VAL A 1 193 ? 11.860 -4.705 -16.150 1.00 95.94 193 VAL A N 1
ATOM 1493 C CA . VAL A 1 193 ? 12.825 -5.180 -17.144 1.00 95.94 193 VAL A CA 1
ATOM 1494 C C . VAL A 1 193 ? 12.074 -5.931 -18.248 1.00 95.94 193 VAL A C 1
ATOM 1496 O O . VAL A 1 193 ? 11.135 -6.685 -17.993 1.00 95.94 193 VAL A O 1
ATOM 1499 N N . HIS A 1 194 ? 12.489 -5.733 -19.498 1.00 93.62 194 HIS A N 1
ATOM 1500 C CA . HIS A 1 194 ? 11.858 -6.380 -20.642 1.00 93.62 194 HIS A CA 1
ATOM 1501 C C . HIS A 1 194 ? 11.829 -7.914 -20.499 1.00 93.62 194 HIS A C 1
ATOM 1503 O O . HIS A 1 194 ? 12.857 -8.541 -20.243 1.00 93.62 194 HIS A O 1
ATOM 1509 N N . GLY A 1 195 ? 10.654 -8.514 -20.711 1.00 91.06 195 GLY A N 1
ATOM 1510 C CA . GLY A 1 195 ? 10.433 -9.960 -20.596 1.00 91.06 195 GLY A CA 1
ATOM 1511 C C . GLY A 1 195 ? 10.077 -10.446 -19.186 1.00 91.06 195 GLY A C 1
ATOM 1512 O O . GLY A 1 195 ? 9.752 -11.623 -19.027 1.00 91.06 195 GLY A O 1
ATOM 1513 N N . SER A 1 196 ? 10.090 -9.563 -18.184 1.00 94.88 196 SER A N 1
ATOM 1514 C CA . SER A 1 196 ? 9.565 -9.848 -16.848 1.00 94.88 196 SER A CA 1
ATOM 1515 C C . SER A 1 196 ? 8.060 -10.130 -16.870 1.00 94.88 196 SER A C 1
ATOM 1517 O O . SER A 1 196 ? 7.307 -9.604 -17.692 1.00 94.88 196 SER A O 1
ATOM 1519 N N . TYR A 1 197 ? 7.594 -10.955 -15.930 1.00 95.50 197 TYR A N 1
ATOM 1520 C CA . TYR A 1 197 ? 6.170 -11.241 -15.784 1.00 95.50 197 TYR A CA 1
ATOM 1521 C C . TYR A 1 197 ? 5.397 -9.992 -15.321 1.00 95.50 197 TYR A C 1
ATOM 1523 O O . TYR A 1 197 ? 5.749 -9.370 -14.321 1.00 95.50 197 TYR A O 1
ATOM 1531 N N . GLY A 1 198 ? 4.321 -9.646 -16.031 1.00 94.38 198 GLY A N 1
ATOM 1532 C CA . GLY A 1 198 ? 3.440 -8.512 -15.719 1.00 94.38 198 GLY A CA 1
ATOM 1533 C C . GLY A 1 198 ? 3.312 -7.497 -16.855 1.00 94.38 198 GLY A C 1
ATOM 1534 O O . GLY A 1 198 ? 2.217 -6.990 -17.072 1.00 94.38 198 GLY A O 1
ATOM 1535 N N . ASN A 1 199 ? 4.388 -7.275 -17.620 1.00 91.69 199 ASN A N 1
ATOM 1536 C CA . ASN A 1 199 ? 4.501 -6.245 -18.665 1.00 91.69 199 ASN A CA 1
ATOM 1537 C C . ASN A 1 199 ? 4.009 -4.859 -18.208 1.00 91.69 199 ASN A C 1
ATOM 1539 O O . ASN A 1 199 ? 3.280 -4.181 -18.930 1.00 91.69 199 ASN A O 1
ATOM 1543 N N . TYR A 1 200 ? 4.355 -4.471 -16.982 1.00 95.25 200 TYR A N 1
ATOM 1544 C CA . TYR A 1 200 ? 3.923 -3.205 -16.403 1.00 95.25 200 TYR A CA 1
ATOM 1545 C C . TYR A 1 200 ? 4.775 -2.033 -16.892 1.00 95.25 200 TYR A C 1
ATOM 1547 O O . TYR A 1 200 ? 6.007 -2.076 -16.851 1.00 95.25 200 TYR A O 1
ATOM 1555 N N . GLU A 1 201 ? 4.077 -0.974 -17.299 1.00 95.44 201 GLU A N 1
ATOM 1556 C CA . GLU A 1 201 ? 4.645 0.328 -17.618 1.00 95.44 201 GLU A CA 1
ATOM 1557 C C . GLU A 1 201 ? 4.080 1.378 -16.648 1.00 95.44 201 GLU A C 1
ATOM 1559 O O . GLU A 1 201 ? 2.861 1.428 -16.438 1.00 95.44 201 GLU A O 1
ATOM 1564 N N . PRO A 1 202 ? 4.942 2.216 -16.054 1.00 96.81 202 PRO A N 1
ATOM 1565 C CA . PRO A 1 202 ? 4.527 3.204 -15.077 1.00 96.81 202 PRO A CA 1
ATOM 1566 C C . PRO A 1 202 ? 3.739 4.339 -15.727 1.00 96.81 202 PRO A C 1
ATOM 1568 O O . PRO A 1 202 ? 4.064 4.831 -16.810 1.00 96.81 202 PRO A O 1
ATOM 1571 N N . ALA A 1 203 ? 2.699 4.795 -15.033 1.00 96.62 203 ALA A N 1
ATOM 1572 C CA . ALA A 1 203 ? 1.935 5.954 -15.465 1.00 96.62 203 ALA A CA 1
ATOM 1573 C C . ALA A 1 203 ? 2.771 7.243 -15.322 1.00 96.62 203 ALA A C 1
ATOM 1575 O O . ALA A 1 203 ? 3.553 7.372 -14.377 1.00 96.62 203 ALA A O 1
ATOM 1576 N N . PRO A 1 204 ? 2.596 8.245 -16.200 1.00 96.81 204 PRO A N 1
ATOM 1577 C CA . PRO A 1 204 ? 3.284 9.522 -16.043 1.00 96.81 204 PRO A CA 1
ATOM 1578 C C . PRO A 1 204 ? 2.768 10.276 -14.811 1.00 96.81 204 PRO A C 1
ATOM 1580 O O . PRO A 1 204 ? 1.604 10.125 -14.427 1.00 96.81 204 PRO A O 1
ATOM 1583 N N . ALA A 1 205 ? 3.599 11.165 -14.254 1.00 96.31 205 ALA A N 1
ATOM 1584 C CA . ALA A 1 205 ? 3.269 11.986 -13.082 1.00 96.31 205 ALA A CA 1
ATOM 1585 C C . ALA A 1 205 ? 1.936 12.748 -13.215 1.00 96.31 205 ALA A C 1
ATOM 1587 O O . ALA A 1 205 ? 1.206 12.893 -12.240 1.00 96.31 205 ALA A O 1
ATOM 1588 N N . SER A 1 206 ? 1.576 13.168 -14.432 1.00 95.19 206 SER A N 1
ATOM 1589 C CA . SER A 1 206 ? 0.321 13.869 -14.742 1.00 95.19 206 SER A CA 1
ATOM 1590 C C . SER A 1 206 ? -0.953 13.045 -14.511 1.00 95.19 206 SER A C 1
ATOM 1592 O O . SER A 1 206 ? -2.050 13.607 -14.521 1.00 95.19 206 SER A O 1
ATOM 1594 N N . SER A 1 207 ? -0.828 11.732 -14.305 1.00 95.50 207 SER A N 1
ATOM 1595 C CA . SER A 1 207 ? -1.950 10.839 -13.989 1.00 95.50 207 SER A CA 1
ATOM 1596 C C . SER A 1 207 ? -2.352 10.896 -12.513 1.00 95.50 207 SER A C 1
ATOM 1598 O O . SER A 1 207 ? -3.439 10.446 -12.163 1.00 95.50 207 SER A O 1
ATOM 1600 N N . TYR A 1 208 ? -1.495 11.451 -11.654 1.00 94.88 208 TYR A N 1
ATOM 1601 C CA . TYR A 1 208 ? -1.697 11.523 -10.211 1.00 94.88 208 TYR A CA 1
ATOM 1602 C C . TYR A 1 208 ? -2.169 12.918 -9.813 1.00 94.88 208 TYR A C 1
ATOM 1604 O O . TYR A 1 208 ? -1.646 13.927 -10.290 1.00 94.88 208 TYR A O 1
ATOM 1612 N N . LYS A 1 209 ? -3.175 12.987 -8.941 1.00 93.12 209 LYS A N 1
ATOM 1613 C CA . LYS A 1 209 ? -3.767 14.248 -8.487 1.00 93.12 209 LYS A CA 1
ATOM 1614 C C . LYS A 1 209 ? -3.879 14.246 -6.976 1.00 93.12 209 LYS A C 1
ATOM 1616 O O . LYS A 1 209 ? -4.343 13.262 -6.410 1.00 93.12 209 LYS A O 1
ATOM 1621 N N . ALA A 1 210 ? -3.521 15.371 -6.364 1.00 92.94 210 ALA A N 1
ATOM 1622 C CA . ALA A 1 210 ? -3.731 15.575 -4.942 1.00 92.94 210 ALA A CA 1
ATOM 1623 C C . ALA A 1 210 ? -5.219 15.390 -4.600 1.00 92.94 210 ALA A C 1
ATOM 1625 O O . ALA A 1 210 ? -6.077 15.951 -5.299 1.00 92.94 210 ALA A O 1
ATOM 1626 N N . PRO A 1 211 ? -5.541 14.607 -3.562 1.00 92.50 211 PRO A N 1
ATOM 1627 C CA . PRO A 1 211 ? -6.921 14.383 -3.184 1.00 92.50 211 PRO A CA 1
ATOM 1628 C C . PRO A 1 211 ? -7.460 15.573 -2.359 1.00 92.50 211 PRO A C 1
ATOM 1630 O O . PRO A 1 211 ? -6.690 16.437 -1.923 1.00 92.50 211 PRO A O 1
ATOM 1633 N N . PRO A 1 212 ? -8.784 15.660 -2.128 1.00 92.31 212 PRO A N 1
ATOM 1634 C CA . PRO A 1 212 ? -9.357 16.630 -1.196 1.00 92.31 212 PRO A CA 1
ATOM 1635 C C . PRO A 1 212 ? -8.749 16.503 0.205 1.00 92.31 212 PRO A C 1
ATOM 1637 O O . PRO A 1 212 ? -8.508 15.395 0.671 1.00 92.31 212 PRO A O 1
ATOM 1640 N N . THR A 1 213 ? -8.565 17.620 0.915 1.00 90.50 213 THR A N 1
ATOM 1641 C CA . THR A 1 213 ? -7.890 17.641 2.229 1.00 90.50 213 THR A CA 1
ATOM 1642 C C . THR A 1 213 ? -8.506 16.690 3.261 1.00 90.50 213 THR A C 1
ATOM 1644 O O . THR A 1 213 ? -7.783 16.112 4.069 1.00 90.50 213 THR A O 1
ATOM 1647 N N . HIS A 1 214 ? -9.824 16.502 3.206 1.00 88.06 214 HIS A N 1
ATOM 1648 C CA . HIS A 1 214 ? -10.576 15.592 4.062 1.00 88.06 214 HIS A CA 1
ATOM 1649 C C . HIS A 1 214 ? -11.533 14.756 3.216 1.00 88.06 214 HIS A C 1
ATOM 1651 O O . HIS A 1 214 ? -11.943 15.184 2.133 1.00 88.06 214 HIS A O 1
ATOM 1657 N N . LEU A 1 215 ? -11.894 13.579 3.725 1.00 88.69 215 LEU A N 1
ATOM 1658 C CA . LEU A 1 215 ? -12.998 12.795 3.178 1.00 88.69 215 LEU A CA 1
ATOM 1659 C C . LEU A 1 215 ? -14.322 13.529 3.442 1.00 88.69 215 LEU A C 1
ATOM 1661 O O . LEU A 1 215 ? -14.475 14.158 4.493 1.00 88.69 215 LEU A O 1
ATOM 1665 N N . ALA A 1 216 ? -15.233 13.473 2.472 1.00 73.25 216 ALA A N 1
ATOM 1666 C CA . ALA A 1 216 ? -16.562 14.077 2.558 1.00 73.25 216 ALA A CA 1
ATOM 1667 C C . ALA A 1 216 ? -17.600 13.084 3.096 1.00 73.25 216 ALA A C 1
ATOM 1669 O O . ALA A 1 216 ? -17.483 11.868 2.794 1.00 73.25 216 ALA A O 1
#

Secondary structure (DSSP, 8-state):
-----------EE---SEEEETEEE-HHHHHHTGGGEEEEEEEEHHHHHHEE---TTS---EEEEEE-GGGTTSTTPPEEEEEEESSPPPGGGEEE-TTTEEEEESTT-SSEES--SPPEE-TTT--EEEE-TTS-EEES---GGG--TTGGGGSTT--PPPPP-S--PPP--S-SSPPSS-TTS--------TT-TT---PPPGGG--PPPSS--

Sequence (216 aa):
MILLCSNLVIANWDPATGHLHDYRPSQNWMNEHKDGSKCYKAIQVAECAQNTRLAYPNVQLFATFNVDHSDDNYHGCPYGTCCAYTDLPSPSDMEADFTNYHSFFWHGLGGISGPGTNPIANPQTGAFGWESSDGKFHEGKPDVSQEQKNHDSNYPGFKLPPAWSNVEYPNQSSPAQPKCGQADGDNLDPGQVHGSYGNYEPAPASSYKAPPTHLA